Protein AF-A0A7S0CC17-F1 (afdb_monomer_lite)

Foldseek 3Di:
DDDDDDDDDDPPPPPDPPPPPPDCDPVNVVVVVVVVVVPDPDPDDPPDPVVVVVVVVVPPPDPDPDPPPPDDDDPVRVVVVVVLLVVLLLCLLQCPDPPDDPDCRPHHDPVVVVLCVQLQQWAFDPPVPPDDRVPGRIHGDPVVVVLVPDDPVVNVVSSVVSVLVVLVVVCVVVVDPVSVVVSVVSVVVVVVVVD

InterPro domains:
  IPR004598 Transcription factor TFIIH subunit p52/Tfb2 [PF03849] (18-193)
  IPR004598 Transcription factor TFIIH subunit p52/Tfb2 [PTHR13152] (36-195)

Secondary structure (DSSP, 8-state):
-------------------------HHHHHHHHHHHHHS-S-SS----HHHHHHHHTT-TTS--------PPPPHHHHHHHHHHHHHHHHHHHHT--TTTS---PPPPPHHHHHHHHHHTSEEE-TT-TTS-TTTSPEEE-HHHHHHHTS-HHHHHHHHHHHHHHHHHHHHHHTT-HHHHHHHHHHHHHHHHHH-

Radius of gyration: 31.46 Å; chains: 1; bounding box: 109×57×66 Å

Sequence (195 aa):
LENINESFEDSNTAQSESDFEVKLTKDYYEAIQRSLSSLRPTPWPKANVNALVQEELKSDKKPSKKRRDTQPPTTDELEIFTQERWDSVLHYLVGSDSDEQGGAVSEPPENVIDLLLQTGLMQPDPDARHVSKERAPLVITSRGYEFMLQNLHAQVWQFMRQYLGTLEKLSKDRNNSNCNNILHEALLFVLSLSF

pLDDT: mean 70.97, std 17.87, range [30.17, 94.06]

Structure (mmCIF, N/CA/C/O backbone):
data_AF-A0A7S0CC17-F1
#
_entry.id   AF-A0A7S0CC17-F1
#
loop_
_atom_site.group_PDB
_atom_site.id
_atom_site.type_symbol
_atom_site.label_atom_id
_atom_site.label_alt_id
_atom_site.label_comp_id
_atom_site.label_asym_id
_atom_site.label_entity_id
_atom_site.label_seq_id
_atom_site.pdbx_PDB_ins_code
_atom_site.Cartn_x
_atom_site.Cartn_y
_atom_site.Cartn_z
_atom_site.occupancy
_atom_site.B_iso_or_equiv
_atom_site.auth_seq_id
_atom_site.auth_comp_id
_atom_site.auth_asym_id
_atom_site.auth_atom_id
_atom_site.pdbx_PDB_model_num
ATOM 1 N N . LEU A 1 1 ? -87.658 -22.578 -5.565 1.00 36.38 1 LEU A N 1
ATOM 2 C CA . LEU A 1 1 ? -87.087 -23.936 -5.668 1.00 36.38 1 LEU A CA 1
ATOM 3 C C . LEU A 1 1 ? -85.585 -23.744 -5.509 1.00 36.38 1 LEU A C 1
ATOM 5 O O . LEU A 1 1 ? -85.007 -23.135 -6.389 1.00 36.38 1 LEU A O 1
ATOM 9 N N . GLU A 1 2 ? -84.909 -24.043 -4.412 1.00 38.31 2 GLU A N 1
ATOM 10 C CA . GLU A 1 2 ? -85.230 -24.774 -3.191 1.00 38.31 2 GLU A CA 1
ATOM 11 C C . GLU A 1 2 ? -84.118 -24.409 -2.184 1.00 38.31 2 GLU A C 1
ATOM 13 O O . GLU A 1 2 ? -82.962 -24.251 -2.572 1.00 38.31 2 GLU A O 1
ATOM 18 N N . ASN A 1 3 ? -84.488 -24.190 -0.922 1.00 35.78 3 ASN A N 1
ATOM 19 C CA . ASN A 1 3 ? -83.562 -24.189 0.213 1.00 35.78 3 ASN A CA 1
ATOM 20 C C . ASN A 1 3 ? -82.882 -25.565 0.316 1.00 35.78 3 ASN A C 1
ATOM 22 O O . ASN A 1 3 ? -83.524 -26.554 -0.010 1.00 35.78 3 ASN A O 1
ATOM 26 N N . ILE A 1 4 ? -81.679 -25.641 0.890 1.00 41.31 4 ILE A N 1
ATOM 27 C CA . ILE A 1 4 ? -81.418 -26.390 2.134 1.00 41.31 4 ILE A CA 1
ATOM 28 C C . ILE A 1 4 ? -80.025 -26.025 2.662 1.00 41.31 4 ILE A C 1
ATOM 30 O O . ILE A 1 4 ? -79.048 -25.859 1.938 1.00 41.31 4 ILE A O 1
ATOM 34 N N . ASN A 1 5 ? -80.040 -25.858 3.971 1.00 36.84 5 ASN A N 1
ATOM 35 C CA . ASN A 1 5 ? -79.011 -25.540 4.932 1.00 36.84 5 ASN A CA 1
ATOM 36 C C . ASN A 1 5 ? -78.531 -26.873 5.539 1.00 36.84 5 ASN A C 1
ATOM 38 O O . ASN A 1 5 ? -79.397 -27.622 5.974 1.00 36.84 5 ASN A O 1
ATOM 42 N N . GLU A 1 6 ? -77.228 -27.162 5.596 1.00 39.19 6 GLU A N 1
ATOM 43 C CA . GLU A 1 6 ? -76.612 -28.142 6.525 1.00 39.19 6 GLU A CA 1
ATOM 44 C C . GLU A 1 6 ? -75.077 -28.012 6.408 1.00 39.19 6 GLU A C 1
ATOM 46 O O . GLU A 1 6 ? -74.522 -28.151 5.326 1.00 39.19 6 GLU A O 1
ATOM 51 N N . SER A 1 7 ? -74.383 -27.439 7.395 1.00 34.19 7 SER A N 1
ATOM 52 C CA . SER A 1 7 ? -73.873 -28.080 8.622 1.00 34.19 7 SER A CA 1
ATOM 53 C C . SER A 1 7 ? -72.460 -28.657 8.445 1.00 34.19 7 SER A C 1
ATOM 55 O O . SER A 1 7 ? -72.269 -29.650 7.762 1.00 34.19 7 SER A O 1
ATOM 57 N N . PHE A 1 8 ? -71.518 -28.019 9.152 1.00 30.17 8 PHE A N 1
ATOM 58 C CA . PHE A 1 8 ? -70.556 -28.648 10.067 1.00 30.17 8 PHE A CA 1
ATOM 59 C C . PHE A 1 8 ? -69.522 -29.643 9.500 1.00 30.17 8 PHE A C 1
ATOM 61 O O . PHE A 1 8 ? -69.855 -30.781 9.209 1.00 30.17 8 PHE A O 1
ATOM 68 N N . GLU A 1 9 ? -68.244 -29.242 9.490 1.00 39.84 9 GLU A N 1
ATOM 69 C CA . GLU A 1 9 ? -67.186 -29.945 10.241 1.00 39.84 9 GLU A CA 1
ATOM 70 C C . GLU A 1 9 ? -65.884 -29.123 10.256 1.00 39.84 9 GLU A C 1
ATOM 72 O O . GLU A 1 9 ? -65.187 -28.957 9.253 1.00 39.84 9 GLU A O 1
ATOM 77 N N . ASP A 1 10 ? -65.568 -28.599 11.442 1.00 33.94 10 ASP A N 1
ATOM 78 C CA . ASP A 1 10 ? -64.299 -27.969 11.788 1.00 33.94 10 ASP A CA 1
ATOM 79 C C . ASP A 1 10 ? -63.158 -28.994 11.705 1.00 33.94 10 ASP A C 1
ATOM 81 O O . ASP A 1 10 ? -62.946 -29.798 12.613 1.00 33.94 10 ASP A O 1
ATOM 85 N N . SER A 1 11 ? -62.369 -28.947 10.633 1.00 38.41 11 SER A N 1
ATOM 86 C CA . SER A 1 11 ? -61.109 -29.694 10.545 1.00 38.41 11 SER A CA 1
ATOM 87 C C . SER A 1 11 ? -59.958 -28.832 11.048 1.00 38.41 11 SER A C 1
ATOM 89 O O . SER A 1 11 ? -59.193 -28.229 10.295 1.00 38.41 11 SER A O 1
ATOM 91 N N . ASN A 1 12 ? -59.875 -28.788 12.371 1.00 36.03 12 ASN A N 1
ATOM 92 C CA . ASN A 1 12 ? -58.799 -28.231 13.171 1.00 36.03 12 ASN A CA 1
ATOM 93 C C . ASN A 1 12 ? -57.476 -28.959 12.841 1.00 36.03 12 ASN A C 1
ATOM 95 O O . ASN A 1 12 ? -57.131 -29.964 13.460 1.00 36.03 12 ASN A O 1
ATOM 99 N N . THR A 1 13 ? -56.734 -28.489 11.834 1.00 37.69 13 THR A N 1
ATOM 100 C CA . THR A 1 13 ? -55.366 -28.965 11.578 1.00 37.69 13 THR A CA 1
ATOM 101 C C . THR A 1 13 ? -54.422 -28.170 12.470 1.00 37.69 13 THR A C 1
ATOM 103 O O . THR A 1 13 ? -53.784 -27.209 12.049 1.00 37.69 13 THR A O 1
ATOM 106 N N . ALA A 1 14 ? -54.374 -28.566 13.741 1.00 36.72 14 ALA A N 1
ATOM 107 C CA . ALA A 1 14 ? -53.329 -28.166 14.665 1.00 36.72 14 ALA A CA 1
ATOM 108 C C . ALA A 1 14 ? -51.997 -28.758 14.174 1.00 36.72 14 ALA A C 1
ATOM 110 O O . ALA A 1 14 ? -51.632 -29.886 14.510 1.00 36.72 14 ALA A O 1
ATOM 111 N N . GLN A 1 15 ? -51.268 -28.008 13.344 1.00 41.25 15 GLN A N 1
ATOM 112 C CA . GLN A 1 15 ? -49.839 -28.236 13.175 1.00 41.25 15 GLN A CA 1
ATOM 113 C C . GLN A 1 15 ? -49.171 -27.899 14.506 1.00 41.25 15 GLN A C 1
ATOM 115 O O . GLN A 1 15 ? -49.010 -26.741 14.871 1.00 41.25 15 GLN A O 1
ATOM 120 N N . SER A 1 16 ? -48.845 -28.954 15.247 1.00 44.28 16 SER A N 1
ATOM 121 C CA . SER A 1 16 ? -47.972 -28.925 16.411 1.00 44.28 16 SER A CA 1
ATOM 122 C C . SER A 1 16 ? -46.653 -28.249 16.031 1.00 44.28 16 SER A C 1
ATOM 124 O O . SER A 1 16 ? -45.794 -28.883 15.418 1.00 44.28 16 SER A O 1
ATOM 126 N N . GLU A 1 17 ? -46.473 -26.987 16.420 1.00 51.44 17 GLU A N 1
ATOM 127 C CA . GLU A 1 17 ? -45.151 -26.398 16.634 1.00 51.44 17 GLU A CA 1
ATOM 128 C C . GLU A 1 17 ? -44.458 -27.232 17.716 1.00 51.44 17 GLU A C 1
ATOM 130 O O . GLU A 1 17 ? -44.610 -27.006 18.915 1.00 51.44 17 GLU A O 1
ATOM 135 N N . SER A 1 18 ? -43.747 -28.281 17.301 1.00 49.09 18 SER A N 1
ATOM 136 C CA . SER A 1 18 ? -42.769 -28.916 18.169 1.00 49.09 18 SER A CA 1
ATOM 137 C C . SER A 1 18 ? -41.628 -27.921 18.317 1.00 49.09 18 SER A C 1
ATOM 139 O O . SER A 1 18 ? -40.818 -27.767 17.402 1.00 49.09 18 SER A O 1
ATOM 141 N N . ASP A 1 19 ? -41.623 -27.227 19.448 1.00 49.66 19 ASP A N 1
ATOM 142 C CA . ASP A 1 19 ? -40.526 -26.413 19.948 1.00 49.66 19 ASP A CA 1
ATOM 143 C C . ASP A 1 19 ? -39.236 -27.247 19.877 1.00 49.66 19 ASP A C 1
ATOM 145 O O . ASP A 1 19 ? -38.985 -28.137 20.697 1.00 49.66 19 ASP A O 1
ATOM 149 N N . PHE A 1 20 ? -38.471 -27.066 18.796 1.00 52.16 20 PHE A N 1
ATOM 150 C CA . PHE A 1 20 ? -37.205 -27.755 18.589 1.00 52.16 20 PHE A CA 1
ATOM 151 C C . PHE A 1 20 ? -36.186 -27.058 19.482 1.00 52.16 20 PHE A C 1
ATOM 153 O O . PHE A 1 20 ? -35.418 -26.202 19.044 1.00 52.16 20 PHE A O 1
ATOM 160 N N . GLU A 1 21 ? -36.222 -27.398 20.768 1.00 55.97 21 GLU A N 1
ATOM 161 C CA . GLU A 1 21 ? -35.236 -26.961 21.742 1.00 55.97 21 GLU A CA 1
ATOM 162 C C . GLU A 1 21 ? -33.889 -27.570 21.324 1.00 55.97 21 GLU A C 1
ATOM 164 O O . GLU A 1 21 ? -33.582 -28.730 21.616 1.00 55.97 21 GLU A O 1
ATOM 169 N N . VAL A 1 22 ? -33.100 -26.798 20.567 1.00 62.97 22 VAL A N 1
ATOM 170 C CA . VAL A 1 22 ? -31.741 -27.151 20.146 1.00 62.97 22 VAL A CA 1
ATOM 171 C C . VAL A 1 22 ? -30.882 -27.258 21.402 1.00 62.97 22 VAL A C 1
ATOM 173 O O . VAL A 1 22 ? -30.232 -26.304 21.829 1.00 62.97 22 VAL A O 1
ATOM 176 N N . LYS A 1 23 ? -30.878 -28.430 22.033 1.00 62.62 23 LYS A N 1
ATOM 177 C CA . LYS A 1 23 ? -29.964 -28.717 23.133 1.00 62.62 23 LYS A CA 1
ATOM 178 C C . LYS A 1 23 ? -28.599 -28.938 22.523 1.00 62.62 23 LYS A C 1
ATOM 180 O O . LYS A 1 23 ? -28.345 -29.972 21.909 1.00 62.62 23 LYS A O 1
ATOM 185 N N . LEU A 1 24 ? -27.733 -27.940 22.677 1.00 67.00 24 LEU A N 1
ATOM 186 C CA . LEU A 1 24 ? -26.317 -28.070 22.369 1.00 67.00 24 LEU A CA 1
ATOM 187 C C . LEU A 1 24 ? -25.807 -29.342 23.061 1.00 67.00 24 LEU A C 1
ATOM 189 O O . LEU A 1 24 ? -25.852 -29.469 24.287 1.00 67.00 24 LEU A O 1
ATOM 193 N N . THR A 1 25 ? -25.376 -30.315 22.262 1.00 78.38 25 THR A N 1
ATOM 194 C CA . THR A 1 25 ? -24.885 -31.597 22.762 1.00 78.38 25 THR A CA 1
ATOM 195 C C . THR A 1 25 ? -23.689 -31.350 23.677 1.00 78.38 25 THR A C 1
ATOM 197 O O . THR A 1 25 ? -22.878 -30.457 23.426 1.00 78.38 25 THR A O 1
ATOM 200 N N . LYS A 1 26 ? -23.535 -32.153 24.733 1.00 74.88 26 LYS A N 1
ATOM 201 C CA . LYS A 1 26 ? -22.377 -32.069 25.638 1.00 74.88 26 LYS A CA 1
ATOM 202 C C . LYS A 1 26 ? -21.047 -32.072 24.869 1.00 74.88 26 LYS A C 1
ATOM 204 O O . LYS A 1 26 ? -20.150 -31.297 25.185 1.00 74.88 26 LYS A O 1
ATOM 209 N N . ASP A 1 27 ? -20.981 -32.852 23.794 1.00 71.31 27 ASP A N 1
ATOM 210 C CA . ASP A 1 27 ? -19.821 -32.941 22.906 1.00 71.31 27 ASP A CA 1
ATOM 211 C C . ASP A 1 27 ? -19.515 -31.622 22.184 1.00 71.31 27 ASP A C 1
ATOM 213 O O . ASP A 1 27 ? -18.352 -31.282 21.979 1.00 71.31 27 ASP A O 1
ATOM 217 N N . TYR A 1 28 ? -20.545 -30.841 21.846 1.00 79.31 28 TYR A N 1
ATOM 218 C CA . TYR A 1 28 ? -20.388 -29.517 21.249 1.00 79.31 28 TYR A CA 1
ATOM 219 C C . TYR A 1 28 ? -19.818 -28.517 22.260 1.00 79.31 28 TYR A C 1
ATOM 221 O O . TYR A 1 28 ? -18.880 -27.786 21.941 1.00 79.31 28 TYR A O 1
ATOM 229 N N . TYR A 1 29 ? -20.310 -28.532 23.503 1.00 75.50 29 TYR A N 1
ATOM 230 C CA . TYR A 1 29 ? -19.733 -27.716 24.575 1.00 75.50 29 TYR A CA 1
ATOM 231 C C . TYR A 1 29 ? -18.281 -28.094 24.860 1.00 75.50 29 TYR A C 1
ATOM 233 O O . TYR A 1 29 ? -17.445 -27.207 25.005 1.00 75.50 29 TYR A O 1
ATOM 241 N N . GLU A 1 30 ? -17.954 -29.387 24.887 1.00 80.06 30 GLU A N 1
ATOM 242 C CA . GLU A 1 30 ? -16.572 -29.830 25.060 1.00 80.06 30 GLU A CA 1
ATOM 243 C C . GLU A 1 30 ? -15.682 -29.436 23.874 1.00 80.06 30 GLU A C 1
ATOM 245 O O . GLU A 1 30 ? -14.528 -29.056 24.074 1.00 80.06 30 GLU A O 1
ATOM 250 N N . ALA A 1 31 ? -16.194 -29.490 22.641 1.00 75.94 31 ALA A N 1
ATOM 251 C CA . ALA A 1 31 ? -15.465 -29.055 21.452 1.00 75.94 31 ALA A CA 1
ATOM 252 C C . ALA A 1 31 ? -15.185 -27.545 21.480 1.00 75.94 31 ALA A C 1
ATOM 254 O O . ALA A 1 31 ? -14.051 -27.125 21.234 1.00 75.94 31 ALA A O 1
ATOM 255 N N . ILE A 1 32 ? -16.178 -26.735 21.861 1.00 78.38 32 ILE A N 1
ATOM 256 C CA . ILE A 1 32 ? -16.005 -25.294 22.071 1.00 78.38 32 ILE A CA 1
ATOM 257 C C . ILE A 1 32 ? -15.013 -25.033 23.196 1.00 78.38 32 ILE A C 1
ATOM 259 O O . ILE A 1 32 ? -14.107 -24.226 23.029 1.00 78.38 32 ILE A O 1
ATOM 263 N N . GLN A 1 33 ? -15.138 -25.719 24.330 1.00 74.69 33 GLN A N 1
ATOM 264 C CA . GLN A 1 33 ? -14.229 -25.529 25.456 1.00 74.69 33 GLN A CA 1
ATOM 265 C C . GLN A 1 33 ? -12.794 -25.895 25.085 1.00 74.69 33 GLN A C 1
ATOM 267 O O . GLN A 1 33 ? -11.886 -25.138 25.421 1.00 74.69 33 GLN A O 1
ATOM 272 N N . ARG A 1 34 ? -12.570 -26.989 24.343 1.00 71.88 34 ARG A N 1
ATOM 273 C CA . ARG A 1 34 ? -11.248 -27.348 23.800 1.00 71.88 34 ARG A CA 1
ATOM 274 C C . ARG A 1 34 ? -10.724 -26.284 22.831 1.00 71.88 34 ARG A C 1
ATOM 276 O O . ARG A 1 34 ? -9.554 -25.923 22.906 1.00 71.88 34 ARG A O 1
ATOM 283 N N . SER A 1 35 ? -11.581 -25.736 21.969 1.00 72.38 35 SER A N 1
ATOM 284 C CA . SER A 1 35 ? -11.205 -24.667 21.038 1.00 72.38 35 SER A CA 1
ATOM 285 C C . SER A 1 35 ? -10.823 -23.377 21.779 1.00 72.38 35 SER A C 1
ATOM 287 O O . SER A 1 35 ? -9.714 -22.874 21.603 1.00 72.38 35 SER A O 1
ATOM 289 N N . LEU A 1 36 ? -11.669 -22.906 22.699 1.00 65.50 36 LEU A N 1
ATOM 290 C CA . LEU A 1 36 ? -11.450 -21.700 23.505 1.00 65.50 36 LEU A CA 1
ATOM 291 C C . LEU A 1 36 ? -10.250 -21.814 24.448 1.00 65.50 36 LEU A C 1
ATOM 293 O O . LEU A 1 36 ? -9.587 -20.817 24.704 1.00 65.50 36 LEU A O 1
ATOM 297 N N . SER A 1 37 ? -9.945 -23.010 24.953 1.00 66.56 37 SER A N 1
ATOM 298 C CA . SER A 1 37 ? -8.745 -23.235 25.772 1.00 66.56 37 SER A CA 1
ATOM 299 C C . SER A 1 37 ? -7.462 -23.383 24.949 1.00 66.56 37 SER A C 1
ATOM 301 O O . SER A 1 37 ? -6.377 -23.156 25.483 1.00 66.56 37 SER A O 1
ATOM 303 N N . SER A 1 38 ? -7.559 -23.706 23.653 1.00 66.25 38 SER A N 1
ATOM 304 C CA . SER A 1 38 ? -6.413 -23.677 22.731 1.00 66.25 38 SER A CA 1
ATOM 305 C C . SER A 1 38 ? -6.054 -22.259 22.271 1.00 66.25 38 SER A C 1
ATOM 307 O O . SER A 1 38 ? -4.892 -21.967 21.981 1.00 66.25 38 SER A O 1
ATOM 309 N N . LEU A 1 39 ? -7.042 -21.360 22.257 1.00 53.38 39 LEU A N 1
ATOM 310 C CA . LEU A 1 39 ? -6.850 -19.935 22.031 1.00 53.38 39 LEU A CA 1
ATOM 311 C C . LEU A 1 39 ? -6.200 -19.337 23.281 1.00 53.38 39 LEU A C 1
ATOM 313 O O . LEU A 1 39 ? -6.833 -19.177 24.324 1.00 53.38 39 LEU A O 1
ATOM 317 N N . ARG A 1 40 ? -4.906 -19.011 23.201 1.00 59.19 40 ARG A N 1
ATOM 318 C CA . ARG A 1 40 ? -4.247 -18.259 24.274 1.00 59.19 40 ARG A CA 1
ATOM 319 C C . ARG A 1 40 ? -4.997 -16.931 24.453 1.00 59.19 40 ARG A C 1
ATOM 321 O O . ARG A 1 40 ? -5.134 -16.201 23.470 1.00 59.19 40 ARG A O 1
ATOM 328 N N . PRO A 1 41 ? -5.471 -16.595 25.666 1.00 60.34 41 PRO A N 1
ATOM 329 C CA . PRO A 1 41 ? -6.065 -15.297 25.927 1.00 60.34 41 PRO A CA 1
ATOM 330 C C . PRO A 1 41 ? -4.930 -14.281 25.876 1.00 60.34 41 PRO A C 1
ATOM 332 O O . PRO A 1 41 ? -4.205 -14.131 26.854 1.00 60.34 41 PRO A O 1
ATOM 335 N N . THR A 1 42 ? -4.785 -13.683 24.695 1.00 56.06 42 THR A N 1
ATOM 336 C CA . THR A 1 42 ? -3.825 -12.651 24.297 1.00 56.06 42 THR A CA 1
ATOM 337 C C . THR A 1 42 ? -2.328 -13.021 24.420 1.00 56.06 42 THR A C 1
ATOM 339 O O . THR A 1 42 ? -1.901 -13.728 25.332 1.00 56.06 42 THR A O 1
ATOM 342 N N . PRO A 1 43 ? -1.475 -12.560 23.481 1.00 55.12 43 PRO A N 1
ATOM 343 C CA . PRO A 1 43 ? -0.024 -12.790 23.524 1.00 55.12 43 PRO A CA 1
ATOM 344 C C . PRO A 1 43 ? 0.684 -11.945 24.597 1.00 55.12 43 PRO A C 1
ATOM 346 O O . PRO A 1 43 ? 1.883 -12.101 24.825 1.00 55.12 43 PRO A O 1
ATOM 349 N N . TRP A 1 44 ? -0.044 -11.046 25.261 1.00 52.69 44 TRP A N 1
ATOM 350 C CA . TRP A 1 44 ? 0.502 -10.139 26.258 1.00 52.69 44 TRP A CA 1
ATOM 351 C C . TRP A 1 44 ? 0.479 -10.788 27.645 1.00 52.69 44 TRP A C 1
ATOM 353 O O . TRP A 1 44 ? -0.556 -11.322 28.056 1.00 52.69 44 TRP A O 1
ATOM 363 N N . PRO A 1 45 ? 1.586 -10.732 28.408 1.00 57.88 45 PRO A N 1
ATOM 364 C CA . PRO A 1 45 ? 1.586 -11.178 29.792 1.00 57.88 45 PRO A CA 1
ATOM 365 C C . PRO A 1 45 ? 0.499 -10.419 30.554 1.00 57.88 45 PRO A C 1
ATOM 367 O O . PRO A 1 45 ? 0.481 -9.189 30.531 1.00 57.88 45 PRO A O 1
ATOM 370 N N . LYS A 1 46 ? -0.411 -11.133 31.227 1.00 59.00 46 LYS A N 1
ATOM 371 C CA . LYS A 1 46 ? -1.395 -10.513 32.124 1.00 59.00 46 LYS A CA 1
ATOM 372 C C . LYS A 1 46 ? -0.618 -9.740 33.186 1.00 59.00 46 LYS A C 1
ATOM 374 O O . LYS A 1 46 ? -0.036 -10.350 34.083 1.00 59.00 46 LYS A O 1
ATOM 379 N N . ALA A 1 47 ? -0.548 -8.421 33.037 1.00 54.66 47 ALA A N 1
ATOM 380 C CA . ALA A 1 47 ? 0.188 -7.565 33.948 1.00 54.66 47 ALA A CA 1
ATOM 381 C C . ALA A 1 47 ? -0.386 -7.757 35.357 1.00 54.66 47 ALA A C 1
ATOM 383 O O . ALA A 1 47 ? -1.545 -7.444 35.627 1.00 54.66 47 ALA A O 1
ATOM 384 N N . ASN A 1 48 ? 0.408 -8.347 36.250 1.00 58.62 48 ASN A N 1
ATOM 385 C CA . ASN A 1 48 ? 0.033 -8.480 37.647 1.00 58.62 48 ASN A CA 1
ATOM 386 C C . ASN A 1 48 ? 0.112 -7.084 38.270 1.00 58.62 48 ASN A C 1
ATOM 388 O O . ASN A 1 48 ? 1.197 -6.509 38.352 1.00 58.62 48 ASN A O 1
ATOM 392 N N . VAL A 1 49 ? -1.025 -6.551 38.718 1.00 60.94 49 VAL A N 1
ATOM 393 C CA . VAL A 1 49 ? -1.123 -5.226 39.356 1.00 60.94 49 VAL A CA 1
ATOM 394 C C . VAL A 1 49 ? -0.124 -5.093 40.513 1.00 60.94 49 VAL A C 1
ATOM 396 O O . VAL A 1 49 ? 0.492 -4.048 40.691 1.00 60.94 49 VAL A O 1
ATOM 399 N N . ASN A 1 50 ? 0.143 -6.185 41.235 1.00 60.88 50 ASN A N 1
ATOM 400 C CA . ASN A 1 50 ? 1.109 -6.195 42.332 1.00 60.88 50 ASN A CA 1
ATOM 401 C C . ASN A 1 50 ? 2.569 -6.133 41.851 1.00 60.88 50 ASN A C 1
ATOM 403 O O . ASN A 1 50 ? 3.426 -5.649 42.585 1.00 60.88 50 ASN A O 1
ATOM 407 N N . ALA A 1 51 ? 2.867 -6.600 40.634 1.00 60.25 51 ALA A N 1
ATOM 408 C CA . ALA A 1 51 ? 4.198 -6.477 40.038 1.00 60.25 51 ALA A CA 1
ATOM 409 C C . ALA A 1 51 ? 4.476 -5.035 39.578 1.00 60.25 51 ALA A C 1
ATOM 411 O O . ALA A 1 51 ? 5.580 -4.544 39.789 1.00 60.25 51 ALA A O 1
ATOM 412 N N . LEU A 1 52 ? 3.461 -4.338 39.050 1.00 57.88 52 LEU A N 1
ATOM 413 C CA . LEU A 1 52 ? 3.551 -2.919 38.677 1.00 57.88 52 LEU A CA 1
ATOM 414 C C . LEU A 1 52 ? 3.796 -2.023 39.903 1.00 57.88 52 LEU A C 1
ATOM 416 O O . LEU A 1 52 ? 4.695 -1.188 39.894 1.00 57.88 52 LEU A O 1
ATOM 420 N N . VAL A 1 53 ? 3.066 -2.260 41.000 1.00 63.34 53 VAL A N 1
ATOM 421 C CA . VAL A 1 53 ? 3.247 -1.514 42.262 1.00 63.34 53 VAL A CA 1
ATOM 422 C C . VAL A 1 53 ? 4.634 -1.755 42.877 1.00 63.34 53 VAL A C 1
ATOM 424 O O . VAL A 1 53 ? 5.216 -0.858 43.487 1.00 63.34 53 VAL A O 1
ATOM 427 N N . GLN A 1 54 ? 5.206 -2.951 42.702 1.00 57.81 54 GLN A N 1
ATOM 428 C CA . GLN A 1 54 ? 6.558 -3.250 43.184 1.00 57.81 54 GLN A CA 1
ATOM 429 C C . GLN A 1 54 ? 7.677 -2.630 42.332 1.00 57.81 54 GLN A C 1
ATOM 431 O O . GLN A 1 54 ? 8.772 -2.422 42.861 1.00 57.81 54 GLN A O 1
ATOM 436 N N . GLU A 1 55 ? 7.446 -2.349 41.046 1.00 57.38 55 GLU A N 1
ATOM 437 C CA . GLU A 1 55 ? 8.415 -1.632 40.203 1.00 57.38 55 GLU A CA 1
ATOM 438 C C . GLU A 1 55 ? 8.457 -0.132 40.518 1.00 57.38 55 GLU A C 1
ATOM 440 O O . GLU A 1 55 ? 9.550 0.430 40.619 1.00 57.38 55 GLU A O 1
ATOM 445 N N . GLU A 1 56 ? 7.303 0.488 40.781 1.00 56.66 56 GLU A N 1
ATOM 446 C CA . GLU A 1 56 ? 7.199 1.895 41.204 1.00 56.66 56 GLU A CA 1
ATOM 447 C C . GLU A 1 56 ? 8.043 2.174 42.464 1.00 56.66 56 GLU A C 1
ATOM 449 O O . GLU A 1 56 ? 8.866 3.090 42.484 1.00 56.66 56 GLU A O 1
ATOM 454 N N . LEU A 1 57 ? 7.951 1.314 43.488 1.00 54.84 57 LEU A N 1
ATOM 455 C CA . LEU A 1 57 ? 8.680 1.487 44.756 1.00 54.84 57 LEU A CA 1
ATOM 456 C C . LEU A 1 57 ? 10.203 1.287 44.645 1.00 54.84 57 LEU A C 1
ATOM 458 O O . LEU A 1 57 ? 10.948 1.692 45.539 1.00 54.84 57 LEU A O 1
ATOM 462 N N . LYS A 1 58 ? 10.694 0.663 43.566 1.00 55.94 58 LYS A N 1
ATOM 463 C CA . LYS A 1 58 ? 12.135 0.453 43.329 1.00 55.94 58 LYS A CA 1
ATOM 464 C C . LYS A 1 58 ? 12.777 1.572 42.504 1.00 55.94 58 LYS A C 1
ATOM 466 O O . LYS A 1 58 ? 14.005 1.659 42.473 1.00 55.94 58 LYS A O 1
ATOM 471 N N . SER A 1 59 ? 11.985 2.425 41.851 1.00 50.88 59 SER A N 1
ATOM 472 C CA . SER A 1 59 ? 12.484 3.430 40.901 1.00 50.88 59 SER A CA 1
ATOM 473 C C . SER A 1 59 ? 13.010 4.724 41.549 1.00 50.88 59 SER A C 1
ATOM 475 O O . SER A 1 59 ? 13.582 5.561 40.850 1.00 50.88 59 SER A O 1
ATOM 477 N N . ASP A 1 60 ? 12.893 4.906 42.865 1.00 52.88 60 ASP A N 1
ATOM 478 C CA . ASP A 1 60 ? 13.091 6.216 43.514 1.00 52.88 60 ASP A CA 1
ATOM 479 C C . ASP A 1 60 ? 14.563 6.621 43.797 1.00 52.88 60 ASP A C 1
ATOM 481 O O . ASP A 1 60 ? 14.839 7.466 44.645 1.00 52.88 60 ASP A O 1
ATOM 485 N N . LYS A 1 61 ? 15.568 6.017 43.133 1.00 52.25 61 LYS A N 1
ATOM 486 C CA . LYS A 1 61 ? 17.003 6.334 43.379 1.00 52.25 61 LYS A CA 1
ATOM 487 C C . LYS A 1 61 ? 17.913 6.467 42.150 1.00 52.25 61 LYS A C 1
ATOM 489 O O . LYS A 1 61 ? 19.133 6.340 42.269 1.00 52.25 61 LYS A O 1
ATOM 494 N N . LYS A 1 62 ? 17.383 6.781 40.967 1.00 39.84 62 LYS A N 1
ATOM 495 C CA . LYS A 1 62 ? 18.206 7.226 39.824 1.00 39.84 62 LYS A CA 1
ATOM 496 C C . LYS A 1 62 ? 17.469 8.320 39.052 1.00 39.84 62 LYS A C 1
ATOM 498 O O . LYS A 1 62 ? 16.276 8.152 38.824 1.00 39.84 62 LYS A O 1
ATOM 503 N N . PRO A 1 63 ? 18.134 9.408 38.613 1.00 39.88 63 PRO A N 1
ATOM 504 C CA . PRO A 1 63 ? 17.512 10.393 37.737 1.00 39.88 63 PRO A CA 1
ATOM 505 C C . PRO A 1 63 ? 17.318 9.764 36.353 1.00 39.88 63 PRO A C 1
ATOM 507 O O . PRO A 1 63 ? 18.150 9.869 35.452 1.00 39.88 63 PRO A O 1
ATOM 510 N N . SER A 1 64 ? 16.214 9.040 36.219 1.00 42.00 64 SER A N 1
ATOM 511 C CA . SER A 1 64 ? 15.680 8.523 34.973 1.00 42.00 64 SER A CA 1
ATOM 512 C C . SER A 1 64 ? 15.357 9.714 34.085 1.00 42.00 64 SER A C 1
ATOM 514 O O . SER A 1 64 ? 14.543 10.566 34.437 1.00 42.00 64 SER A O 1
ATOM 516 N N . LYS A 1 65 ? 16.025 9.785 32.933 1.00 47.38 65 LYS A N 1
ATOM 517 C CA . LYS A 1 65 ? 15.728 10.717 31.843 1.00 47.38 65 LYS A CA 1
ATOM 518 C C . LYS A 1 65 ? 14.211 10.720 31.634 1.00 47.38 65 LYS A C 1
ATOM 520 O O . LYS A 1 65 ? 13.665 9.686 31.258 1.00 47.38 65 LYS A O 1
ATOM 525 N N . LYS A 1 66 ? 13.571 11.847 31.970 1.00 42.97 66 LYS A N 1
ATOM 526 C CA . LYS A 1 66 ? 12.122 12.098 31.967 1.00 42.97 66 LYS A CA 1
ATOM 527 C C . LYS A 1 66 ? 11.463 11.297 30.837 1.00 42.97 66 LYS A C 1
ATOM 529 O O . LYS A 1 66 ? 11.595 11.665 29.667 1.00 42.97 66 LYS A O 1
ATOM 534 N N . ARG A 1 67 ? 10.828 10.162 31.164 1.00 47.25 67 ARG A N 1
ATOM 535 C CA . ARG A 1 67 ? 9.866 9.551 30.243 1.00 47.25 67 ARG A CA 1
ATOM 536 C C . ARG A 1 67 ? 8.850 10.655 30.028 1.00 47.25 67 ARG A C 1
ATOM 538 O O . ARG A 1 67 ? 8.335 11.186 31.003 1.00 47.25 67 ARG A O 1
ATOM 545 N N . ARG A 1 68 ? 8.728 11.133 28.789 1.00 52.34 68 ARG A N 1
ATOM 546 C CA . ARG A 1 68 ? 7.763 12.182 28.480 1.00 52.34 68 ARG A CA 1
ATOM 547 C C . ARG A 1 68 ? 6.425 11.660 28.985 1.00 52.34 68 ARG A C 1
ATOM 549 O O . ARG A 1 68 ? 5.999 10.596 28.539 1.00 52.34 68 ARG A O 1
ATOM 556 N N . ASP A 1 69 ? 5.825 12.382 29.922 1.00 50.69 69 ASP A N 1
ATOM 557 C CA . ASP A 1 69 ? 4.408 12.283 30.241 1.00 50.69 69 ASP A CA 1
ATOM 558 C C . ASP A 1 69 ? 3.660 12.762 28.989 1.00 50.69 69 ASP A C 1
ATOM 560 O O . ASP A 1 69 ? 3.172 13.885 28.906 1.00 50.69 69 ASP A O 1
ATOM 564 N N . THR A 1 70 ? 3.717 11.968 27.924 1.00 61.31 70 THR A N 1
ATOM 565 C CA . THR A 1 70 ? 2.946 12.196 26.716 1.00 61.31 70 THR A CA 1
ATOM 566 C C . THR A 1 70 ? 1.595 11.605 27.041 1.00 61.31 70 THR A C 1
ATOM 568 O O . THR A 1 70 ? 1.458 10.386 27.142 1.00 61.31 70 THR A O 1
ATOM 571 N N . GLN A 1 71 ? 0.623 12.481 27.294 1.00 69.12 71 GLN A N 1
ATOM 572 C CA . GLN A 1 71 ? -0.777 12.081 27.305 1.00 69.12 71 GLN A CA 1
ATOM 573 C C . GLN A 1 71 ? -1.036 11.218 26.060 1.00 69.12 71 GLN A C 1
ATOM 575 O O . GLN A 1 71 ? -0.439 11.493 25.012 1.00 69.12 71 GLN A O 1
ATOM 580 N N . PRO A 1 72 ? -1.834 10.142 26.172 1.00 73.69 72 PRO A N 1
ATOM 581 C CA . PRO A 1 72 ? -2.175 9.338 25.008 1.00 73.69 72 PRO A CA 1
ATOM 582 C C . PRO A 1 72 ? -2.688 10.275 23.900 1.00 73.69 72 PRO A C 1
ATOM 584 O O . PRO A 1 72 ? -3.470 11.173 24.223 1.00 73.69 72 PRO A O 1
ATOM 587 N N . PRO A 1 73 ? -2.222 10.115 22.646 1.00 80.62 73 PRO A N 1
ATOM 588 C CA . PRO A 1 73 ? -2.635 10.975 21.546 1.00 80.62 73 PRO A CA 1
ATOM 589 C C . PRO A 1 73 ? -4.155 11.048 21.456 1.00 80.62 73 PRO A C 1
ATOM 591 O O . PRO A 1 73 ? -4.847 10.042 21.642 1.00 80.62 73 PRO A O 1
ATOM 594 N N . THR A 1 74 ? -4.662 12.238 21.167 1.00 88.94 74 THR A N 1
ATOM 595 C CA . THR A 1 74 ? -6.091 12.447 20.933 1.00 88.94 74 THR A CA 1
ATOM 596 C C . THR A 1 74 ? -6.489 11.760 19.624 1.00 88.94 74 THR A C 1
ATOM 598 O O . THR A 1 74 ? -5.661 11.590 18.727 1.00 88.94 74 THR A O 1
ATOM 601 N N . THR A 1 75 ? -7.757 11.367 19.488 1.00 88.38 75 THR A N 1
ATOM 602 C CA . THR A 1 75 ? -8.286 10.770 18.247 1.00 88.38 75 THR A CA 1
ATOM 603 C C . THR A 1 75 ? -8.005 11.642 17.028 1.00 88.38 75 THR A C 1
ATOM 605 O O . THR A 1 75 ? -7.570 11.134 16.001 1.00 88.38 75 THR A O 1
ATOM 608 N N . ASP A 1 76 ? -8.159 12.953 17.186 1.00 89.56 76 ASP A N 1
ATOM 609 C CA . ASP A 1 76 ? -8.002 13.933 16.112 1.00 89.56 76 ASP A CA 1
ATOM 610 C C . ASP A 1 76 ? -6.535 14.042 15.672 1.00 89.56 76 ASP A C 1
ATOM 612 O O . ASP A 1 76 ? -6.229 14.125 14.486 1.00 89.56 76 ASP A O 1
ATOM 616 N N . GLU A 1 77 ? -5.604 13.969 16.627 1.00 87.81 77 GLU A N 1
ATOM 617 C CA . GLU A 1 77 ? -4.166 13.956 16.341 1.00 87.81 77 GLU A CA 1
ATOM 618 C C . GLU A 1 77 ? -3.766 12.689 15.576 1.00 87.81 77 GLU A C 1
ATOM 620 O O . GLU A 1 77 ? -2.909 12.741 14.693 1.00 87.81 77 GLU A O 1
ATOM 625 N N . LEU A 1 78 ? -4.392 11.551 15.895 1.00 88.69 78 LEU A N 1
ATOM 626 C CA . LEU A 1 78 ? -4.144 10.293 15.200 1.00 88.69 78 LEU A CA 1
ATOM 627 C C . LEU A 1 78 ? -4.706 10.314 13.777 1.00 88.69 78 LEU A C 1
ATOM 629 O O . LEU A 1 78 ? -4.020 9.867 12.863 1.00 88.69 78 LEU A O 1
ATOM 633 N N . GLU A 1 79 ? -5.912 10.847 13.581 1.00 89.69 79 GLU A N 1
ATOM 634 C CA . GLU A 1 79 ? -6.524 10.978 12.257 1.00 89.69 79 GLU A CA 1
ATOM 635 C C . GLU A 1 79 ? -5.654 11.842 11.340 1.00 89.69 79 GLU A C 1
ATOM 637 O O . GLU A 1 79 ? -5.230 11.368 10.283 1.00 89.69 79 GLU A O 1
ATOM 642 N N . ILE A 1 80 ? -5.282 13.043 11.799 1.00 91.00 80 ILE A N 1
ATOM 643 C CA . ILE A 1 80 ? -4.394 13.956 11.066 1.00 91.00 80 ILE A CA 1
ATOM 644 C C . ILE A 1 80 ? -3.079 13.255 10.729 1.00 91.00 80 ILE A C 1
ATOM 646 O O . ILE A 1 80 ? -2.666 13.233 9.572 1.00 91.00 80 ILE A O 1
ATOM 650 N N . PHE A 1 81 ? -2.453 12.607 11.714 1.00 89.56 81 PHE A N 1
ATOM 651 C CA . PHE A 1 81 ? -1.209 11.882 11.488 1.00 89.56 81 PHE A CA 1
ATOM 652 C C . PHE A 1 81 ? -1.367 10.784 10.429 1.00 89.56 81 PHE A C 1
ATOM 654 O O . PHE A 1 81 ? -0.520 10.646 9.548 1.00 89.56 81 PHE A O 1
ATOM 661 N N . THR A 1 82 ? -2.430 9.979 10.495 1.00 89.56 82 THR A N 1
ATOM 662 C CA . THR A 1 82 ? -2.652 8.905 9.516 1.00 89.56 82 THR A CA 1
ATOM 663 C C . THR A 1 82 ? -2.914 9.443 8.116 1.00 89.56 82 THR A C 1
ATOM 665 O O . THR A 1 82 ? -2.404 8.872 7.150 1.00 89.56 82 THR A O 1
ATOM 668 N N . GLN A 1 83 ? -3.636 10.559 8.006 1.00 90.81 83 GLN A N 1
ATOM 669 C CA . GLN A 1 83 ? -3.895 11.226 6.741 1.00 90.81 83 GLN A CA 1
ATOM 670 C C . GLN A 1 83 ? -2.603 11.781 6.137 1.00 90.81 83 GLN A C 1
ATOM 672 O O . GLN A 1 83 ? -2.285 11.449 5.001 1.00 90.81 83 GLN A O 1
ATOM 677 N N . GLU A 1 84 ? -1.796 12.514 6.908 1.00 90.31 84 GLU A N 1
ATOM 678 C CA . GLU A 1 84 ? -0.502 13.047 6.453 1.00 90.31 84 GLU A CA 1
ATOM 679 C C . 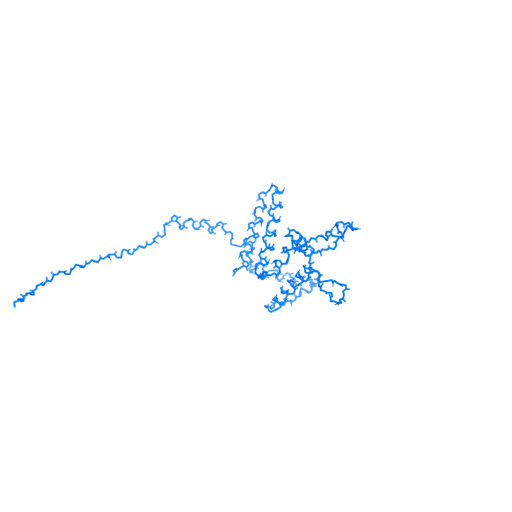GLU A 1 84 ? 0.437 11.939 5.956 1.00 90.31 84 GLU A C 1
ATOM 681 O O . GLU A 1 84 ? 1.147 12.093 4.957 1.00 90.31 84 GLU A O 1
ATOM 686 N N . ARG A 1 85 ? 0.439 10.790 6.644 1.00 89.44 85 ARG A N 1
ATOM 687 C CA . ARG A 1 85 ? 1.231 9.625 6.233 1.00 89.44 85 ARG A CA 1
ATOM 688 C C . ARG A 1 85 ? 0.745 9.037 4.922 1.00 89.44 85 ARG A C 1
ATOM 690 O O . ARG A 1 85 ? 1.579 8.636 4.114 1.00 89.44 85 ARG A O 1
ATOM 697 N N . TRP A 1 86 ? -0.564 8.963 4.717 1.00 91.00 86 TRP A N 1
ATOM 698 C CA . TRP A 1 86 ? -1.115 8.445 3.474 1.00 91.00 86 TRP A CA 1
ATOM 699 C C . TRP A 1 86 ? -0.916 9.423 2.312 1.00 91.00 86 TRP A C 1
ATOM 701 O O . TRP A 1 86 ? -0.475 9.011 1.240 1.00 91.00 86 TRP A O 1
ATOM 711 N N . ASP A 1 87 ? -1.120 10.718 2.546 1.00 89.19 87 ASP A N 1
ATOM 712 C CA . ASP A 1 87 ? -0.899 11.773 1.557 1.00 89.19 87 ASP A CA 1
ATOM 713 C C . ASP A 1 87 ? 0.560 11.793 1.087 1.00 89.19 87 ASP A C 1
ATOM 715 O O . ASP A 1 87 ? 0.812 1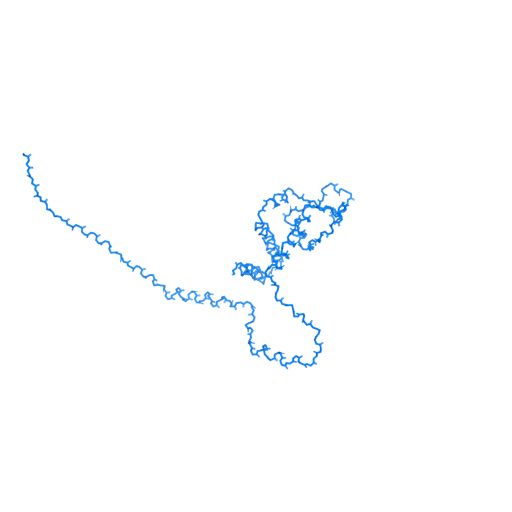1.872 -0.111 1.00 89.19 87 ASP A O 1
ATOM 719 N N . SER A 1 88 ? 1.532 11.617 1.990 1.00 88.50 88 SER A N 1
ATOM 720 C CA . SER A 1 88 ? 2.955 11.460 1.638 1.00 88.50 88 SER A CA 1
ATOM 721 C C . SER A 1 88 ? 3.196 10.315 0.639 1.00 88.50 88 SER A C 1
ATOM 723 O O . SER A 1 88 ? 3.928 10.489 -0.338 1.00 88.50 88 SER A O 1
ATOM 725 N N . VAL A 1 89 ? 2.537 9.165 0.824 1.00 90.19 89 VAL A N 1
ATOM 726 C CA . VAL A 1 89 ? 2.635 8.021 -0.100 1.00 90.19 89 VAL A CA 1
ATOM 727 C C . VAL A 1 89 ? 2.011 8.348 -1.456 1.00 90.19 89 VAL A C 1
ATOM 729 O O . VAL A 1 89 ? 2.597 8.027 -2.488 1.00 90.19 89 VAL A O 1
ATOM 732 N N . LEU A 1 90 ? 0.841 8.992 -1.472 1.00 89.56 90 LEU A N 1
ATOM 733 C CA . LEU A 1 90 ? 0.148 9.358 -2.710 1.00 89.56 90 LEU A CA 1
ATOM 734 C C . LEU A 1 90 ? 0.900 10.441 -3.494 1.00 89.56 90 LEU A C 1
ATOM 736 O O . LEU A 1 90 ? 1.025 10.340 -4.713 1.00 89.56 90 LEU A O 1
ATOM 740 N N . HIS A 1 91 ? 1.443 11.445 -2.806 1.00 87.00 91 HIS A N 1
ATOM 741 C CA . HIS A 1 91 ? 2.282 12.478 -3.408 1.00 87.00 91 HIS A CA 1
ATOM 742 C C . HIS A 1 91 ? 3.531 11.884 -4.049 1.00 87.00 91 HIS A C 1
ATOM 744 O O . HIS A 1 91 ? 3.854 12.222 -5.189 1.00 87.00 91 HIS A O 1
ATOM 750 N N . TYR A 1 92 ? 4.188 10.957 -3.347 1.00 86.94 92 TYR A N 1
ATOM 751 C CA . TYR A 1 92 ? 5.316 10.222 -3.899 1.00 86.94 92 TYR A CA 1
ATOM 752 C C . TYR A 1 92 ? 4.898 9.417 -5.134 1.00 86.94 92 TYR A C 1
ATOM 754 O O . TYR A 1 92 ? 5.547 9.511 -6.169 1.00 86.94 92 TYR A O 1
ATOM 762 N N . LEU A 1 93 ? 3.770 8.696 -5.065 1.00 87.50 93 LEU A N 1
ATOM 763 C CA . LEU A 1 93 ? 3.255 7.880 -6.167 1.00 87.50 93 LEU A CA 1
ATOM 764 C C . LEU A 1 93 ? 2.996 8.689 -7.444 1.00 87.50 93 LEU A C 1
ATOM 766 O O . LEU A 1 93 ? 3.286 8.199 -8.528 1.00 87.50 93 LEU A O 1
ATOM 770 N N . VAL A 1 94 ? 2.464 9.907 -7.342 1.00 83.81 94 VAL A N 1
ATOM 771 C CA . VAL A 1 94 ? 2.167 10.752 -8.514 1.00 83.81 94 VAL A CA 1
ATOM 772 C C . VAL A 1 94 ? 3.429 11.402 -9.093 1.00 83.81 94 VAL A C 1
ATOM 774 O O . VAL A 1 94 ? 3.381 11.938 -10.199 1.00 83.81 94 VAL A O 1
ATOM 777 N N . GLY A 1 95 ? 4.567 11.310 -8.400 1.00 71.81 95 GLY A N 1
ATOM 778 C CA . GLY A 1 95 ? 5.817 11.901 -8.861 1.00 71.81 95 GLY A CA 1
ATOM 779 C C . GLY A 1 95 ? 5.717 13.419 -8.941 1.00 71.81 95 GLY A C 1
ATOM 780 O O . GLY A 1 95 ? 6.190 14.007 -9.904 1.00 71.81 95 GLY A O 1
ATOM 781 N N . SER A 1 96 ? 5.050 14.059 -7.969 1.00 57.84 96 SER A N 1
ATOM 782 C CA . SER A 1 96 ? 5.126 15.514 -7.834 1.00 57.84 96 SER A CA 1
ATOM 783 C C . SER A 1 96 ? 6.591 15.880 -7.631 1.00 57.84 96 SER A C 1
ATOM 785 O O . SER A 1 96 ? 7.125 15.670 -6.542 1.00 57.84 96 SER A O 1
ATOM 787 N N . ASP A 1 97 ? 7.231 16.349 -8.702 1.00 49.53 97 ASP A N 1
ATOM 788 C CA . ASP A 1 97 ? 8.639 16.706 -8.722 1.00 49.53 97 ASP A CA 1
ATOM 789 C C . ASP A 1 97 ? 8.979 17.542 -7.489 1.00 49.53 97 ASP A C 1
ATOM 791 O O . ASP A 1 97 ? 8.406 18.608 -7.244 1.00 49.53 97 ASP A O 1
ATOM 795 N N . SER A 1 98 ? 9.978 17.082 -6.741 1.00 49.28 98 SER A N 1
ATOM 796 C CA . SER A 1 98 ? 10.660 17.868 -5.716 1.00 49.28 98 SER A CA 1
ATOM 797 C C . SER A 1 98 ? 11.321 19.144 -6.274 1.00 49.28 98 SER A C 1
ATOM 799 O O . SER A 1 98 ? 11.870 19.923 -5.497 1.00 49.28 98 SER A O 1
ATOM 801 N N . ASP A 1 99 ? 11.237 19.391 -7.587 1.00 47.84 99 ASP A N 1
ATOM 802 C CA . ASP A 1 99 ? 12.116 20.312 -8.305 1.00 47.84 99 ASP A CA 1
ATOM 803 C C . ASP A 1 99 ? 11.460 21.555 -8.929 1.00 47.84 99 ASP A C 1
ATOM 805 O O . ASP A 1 99 ? 12.193 22.392 -9.452 1.00 47.84 99 ASP A O 1
ATOM 809 N N . GLU A 1 100 ? 10.145 21.792 -8.818 1.00 50.56 100 GLU A N 1
ATOM 810 C CA . GLU A 1 100 ? 9.568 23.005 -9.444 1.00 50.56 100 GLU A CA 1
ATOM 811 C C . GLU A 1 100 ? 8.931 24.013 -8.479 1.00 50.56 100 GLU A C 1
ATOM 813 O O . GLU A 1 100 ? 9.017 25.218 -8.717 1.00 50.56 100 GLU A O 1
ATOM 818 N N . GLN A 1 101 ? 8.344 23.579 -7.359 1.00 43.72 101 GLN A N 1
ATOM 819 C CA . GLN A 1 101 ? 7.593 24.469 -6.458 1.00 43.72 101 GLN A CA 1
ATOM 820 C C . GLN A 1 101 ? 7.793 24.145 -4.968 1.00 43.72 101 GLN A C 1
ATOM 822 O O . GLN A 1 101 ? 6.832 24.069 -4.217 1.00 43.72 101 GLN A O 1
ATOM 827 N N . GLY A 1 102 ? 9.042 23.986 -4.512 1.00 40.00 102 GLY A N 1
ATOM 828 C CA . GLY A 1 102 ? 9.477 24.318 -3.138 1.00 40.00 102 GLY A CA 1
ATOM 829 C C . GLY A 1 102 ? 8.737 23.702 -1.934 1.00 40.00 102 GLY A C 1
ATOM 830 O O . GLY A 1 102 ? 8.949 24.152 -0.808 1.00 40.00 102 GLY A O 1
ATOM 831 N N . GLY A 1 103 ? 7.882 22.702 -2.128 1.00 45.53 103 GLY A N 1
ATOM 832 C CA . GLY A 1 103 ? 7.194 21.982 -1.067 1.00 45.53 103 GLY A CA 1
ATOM 833 C C . GLY A 1 103 ? 7.931 20.685 -0.798 1.00 45.53 103 GLY A C 1
ATOM 834 O O . GLY A 1 103 ? 7.706 19.703 -1.494 1.00 45.53 103 GLY A O 1
ATOM 835 N N . ALA A 1 104 ? 8.816 20.672 0.198 1.00 46.28 104 ALA A N 1
ATOM 836 C CA . ALA A 1 104 ? 9.432 19.444 0.687 1.00 46.28 104 ALA A CA 1
ATOM 837 C C . ALA A 1 104 ? 8.357 18.575 1.362 1.00 46.28 104 ALA A C 1
ATOM 839 O O . ALA A 1 104 ? 8.192 18.603 2.582 1.00 46.28 104 ALA A O 1
ATOM 840 N N . VAL A 1 105 ? 7.571 17.849 0.569 1.00 56.44 105 VAL A N 1
ATOM 841 C CA . VAL A 1 105 ? 6.680 16.815 1.093 1.00 56.44 105 VAL A CA 1
ATOM 842 C C . VAL A 1 105 ? 7.574 15.692 1.604 1.00 56.44 105 VAL A C 1
ATOM 844 O O . VAL A 1 105 ? 8.496 15.260 0.915 1.00 56.44 105 VAL A O 1
ATOM 847 N N . SER A 1 106 ? 7.343 15.269 2.849 1.00 65.19 106 SER A N 1
ATOM 848 C CA . SER A 1 106 ? 8.121 14.202 3.478 1.00 65.19 106 SER A CA 1
ATOM 849 C C . SER A 1 106 ? 8.097 12.965 2.590 1.00 65.19 106 SER A C 1
ATOM 851 O O . SER A 1 106 ? 7.022 12.444 2.295 1.00 65.19 106 SER A O 1
ATOM 853 N N . GLU A 1 107 ? 9.273 12.476 2.211 1.00 75.88 107 GLU A N 1
ATOM 854 C CA . GLU A 1 107 ? 9.406 11.201 1.515 1.00 75.88 107 GLU A CA 1
ATOM 855 C C . GLU A 1 107 ? 8.848 10.076 2.410 1.00 75.88 107 GLU A C 1
ATOM 857 O O . GLU A 1 107 ? 9.092 10.082 3.630 1.00 75.88 107 GLU A O 1
ATOM 862 N N . PRO A 1 108 ? 8.055 9.140 1.856 1.00 83.31 108 PRO A N 1
ATOM 863 C CA . PRO A 1 108 ? 7.628 7.967 2.597 1.00 83.31 108 PRO A CA 1
ATOM 864 C C . PRO A 1 108 ? 8.846 7.101 2.953 1.00 83.31 108 PRO A C 1
ATOM 866 O O . PRO A 1 108 ? 9.884 7.159 2.297 1.00 83.31 108 PRO A O 1
ATOM 869 N N . PRO A 1 109 ? 8.756 6.283 4.009 1.00 85.81 109 PRO A N 1
ATOM 870 C CA . PRO A 1 109 ? 9.880 5.455 4.420 1.00 85.81 109 PRO A CA 1
ATOM 871 C C . PRO A 1 109 ? 10.240 4.424 3.334 1.00 85.81 109 PRO A C 1
ATOM 873 O O . PRO A 1 109 ? 9.374 3.941 2.605 1.00 85.81 109 PRO A O 1
ATOM 876 N N . GLU A 1 110 ? 11.522 4.058 3.252 1.00 85.38 110 GLU A N 1
ATOM 877 C CA . GLU A 1 110 ? 12.100 3.214 2.187 1.00 85.38 110 GLU A CA 1
ATOM 878 C C . GLU A 1 110 ? 11.354 1.883 1.988 1.00 85.38 110 GLU A C 1
ATOM 880 O O . GLU A 1 110 ? 11.091 1.456 0.867 1.00 85.38 110 GLU A O 1
ATOM 885 N N . ASN A 1 111 ? 10.883 1.272 3.077 1.00 86.56 111 ASN A N 1
ATOM 886 C CA . ASN A 1 111 ? 10.088 0.045 3.030 1.00 86.56 111 ASN A CA 1
ATOM 887 C C . ASN A 1 111 ? 8.741 0.205 2.299 1.00 86.56 111 ASN A C 1
ATOM 889 O O . ASN A 1 111 ? 8.207 -0.768 1.767 1.00 86.56 111 ASN A O 1
ATOM 893 N N . VAL A 1 112 ? 8.161 1.406 2.306 1.00 88.75 112 VAL A N 1
ATOM 894 C CA . VAL A 1 112 ? 6.932 1.718 1.569 1.00 88.75 112 VAL A CA 1
ATOM 895 C C . VAL A 1 112 ? 7.246 1.949 0.094 1.00 88.75 112 VAL A C 1
ATOM 897 O O . VAL A 1 112 ? 6.479 1.499 -0.752 1.00 88.75 112 VAL A O 1
ATOM 900 N N . ILE A 1 113 ? 8.392 2.551 -0.227 1.00 88.56 113 ILE A N 1
ATOM 901 C CA . ILE A 1 113 ? 8.871 2.691 -1.611 1.00 88.56 113 ILE A CA 1
ATOM 902 C C . ILE A 1 113 ? 9.098 1.306 -2.233 1.00 88.56 113 ILE A C 1
ATOM 904 O O . ILE A 1 113 ? 8.592 1.019 -3.320 1.00 88.56 113 ILE A O 1
ATOM 908 N N . ASP A 1 114 ? 9.742 0.394 -1.503 1.00 87.88 114 ASP A N 1
ATOM 909 C CA . ASP A 1 114 ? 9.879 -1.006 -1.913 1.00 87.88 114 ASP A CA 1
ATOM 910 C C . ASP A 1 114 ? 8.519 -1.666 -2.164 1.00 87.88 114 ASP A C 1
ATOM 912 O O . ASP A 1 114 ? 8.350 -2.433 -3.115 1.00 87.88 114 ASP A O 1
ATOM 916 N N . LEU A 1 115 ? 7.522 -1.361 -1.332 1.00 89.44 115 LEU A N 1
ATOM 917 C CA . LEU A 1 115 ? 6.170 -1.881 -1.491 1.00 89.44 115 LEU A CA 1
ATOM 918 C C . LEU A 1 115 ? 5.488 -1.322 -2.748 1.00 89.44 115 LEU A C 1
ATOM 920 O O . LEU A 1 115 ? 4.834 -2.078 -3.468 1.00 89.44 115 LEU A O 1
ATOM 924 N N . LEU A 1 116 ? 5.668 -0.035 -3.056 1.00 90.75 116 LEU A N 1
ATOM 925 C CA . LEU A 1 116 ? 5.171 0.602 -4.283 1.00 90.75 116 LEU A CA 1
ATOM 926 C C . LEU A 1 116 ? 5.775 -0.043 -5.541 1.00 90.75 116 LEU A C 1
ATOM 928 O O . LEU A 1 116 ? 5.063 -0.290 -6.518 1.00 90.75 116 LEU A O 1
ATOM 932 N N . LEU A 1 117 ? 7.062 -0.391 -5.494 1.00 89.00 117 LEU A N 1
ATOM 933 C CA . LEU A 1 117 ? 7.748 -1.109 -6.571 1.00 89.00 117 LEU A CA 1
ATOM 934 C C . LEU A 1 117 ? 7.264 -2.558 -6.692 1.00 89.00 117 LEU A C 1
ATOM 936 O O . LEU A 1 117 ? 6.969 -3.032 -7.788 1.00 89.00 117 LEU A O 1
ATOM 940 N N . GLN A 1 118 ? 7.126 -3.269 -5.571 1.00 88.38 118 GLN A N 1
ATOM 941 C CA . GLN A 1 118 ? 6.661 -4.660 -5.555 1.00 88.38 118 GLN A CA 1
ATOM 942 C C . GLN A 1 118 ? 5.203 -4.811 -6.004 1.00 88.38 118 GLN A C 1
ATOM 944 O O . GLN A 1 118 ? 4.852 -5.803 -6.646 1.00 88.38 118 GLN A O 1
ATOM 949 N N . THR A 1 119 ? 4.348 -3.845 -5.664 1.00 89.19 119 THR A N 1
ATOM 950 C CA . THR A 1 119 ? 2.952 -3.792 -6.128 1.00 89.19 119 THR A CA 1
ATOM 951 C C . THR A 1 119 ? 2.843 -3.383 -7.599 1.00 89.19 119 THR A C 1
ATOM 953 O O . THR A 1 119 ? 1.794 -3.594 -8.217 1.00 89.19 119 THR A O 1
ATOM 956 N N . GLY A 1 120 ? 3.925 -2.850 -8.177 1.00 88.44 120 GLY A N 1
ATOM 957 C CA . GLY A 1 120 ? 3.970 -2.336 -9.539 1.00 88.44 120 GLY A CA 1
ATOM 958 C C . GLY A 1 120 ? 3.175 -1.045 -9.704 1.00 88.44 120 GLY A C 1
ATOM 959 O O . GLY A 1 120 ? 2.690 -0.782 -10.800 1.00 88.44 120 GLY A O 1
ATOM 960 N N . LEU A 1 121 ? 2.985 -0.277 -8.627 1.00 89.56 121 LEU A N 1
ATOM 961 C CA . LEU A 1 121 ? 2.362 1.049 -8.672 1.00 89.56 121 LEU A CA 1
ATOM 962 C C . LEU A 1 121 ? 3.342 2.096 -9.210 1.00 89.56 121 LEU A C 1
ATOM 964 O O . LEU A 1 121 ? 2.930 3.019 -9.909 1.00 89.56 121 LEU A O 1
ATOM 968 N N . MET A 1 122 ? 4.634 1.888 -8.958 1.00 90.19 122 MET A N 1
ATOM 969 C CA . MET A 1 122 ? 5.733 2.644 -9.552 1.00 90.19 122 MET A CA 1
ATOM 970 C C . MET A 1 122 ? 6.708 1.704 -10.250 1.00 90.19 122 MET A C 1
ATOM 972 O O . MET A 1 122 ? 6.813 0.524 -9.907 1.00 90.19 122 MET A O 1
ATOM 976 N N . GLN A 1 123 ? 7.433 2.232 -11.227 1.00 87.31 123 GLN A N 1
ATOM 977 C CA . GLN A 1 123 ? 8.521 1.534 -11.899 1.00 87.31 123 GLN A CA 1
ATOM 978 C C . GLN A 1 123 ? 9.657 2.511 -12.220 1.00 87.31 123 GLN A C 1
ATOM 980 O O . GLN A 1 123 ? 9.393 3.699 -12.393 1.00 87.31 123 GLN A O 1
ATOM 985 N N . PRO A 1 124 ? 10.909 2.038 -12.331 1.00 85.75 124 PRO A N 1
ATOM 986 C CA . PRO A 1 124 ? 11.988 2.852 -12.876 1.00 85.75 124 PRO A CA 1
ATOM 987 C C . PRO A 1 124 ? 11.631 3.330 -14.283 1.00 85.75 124 PRO A C 1
ATOM 989 O O . PRO A 1 124 ? 11.127 2.537 -15.084 1.00 85.75 124 PRO A O 1
ATOM 992 N N . ASP A 1 125 ? 11.896 4.601 -14.571 1.00 83.19 125 ASP A N 1
ATOM 993 C CA . ASP A 1 125 ? 11.589 5.218 -15.858 1.00 83.19 125 ASP A CA 1
ATOM 994 C C . ASP A 1 125 ? 12.189 4.401 -17.023 1.00 83.19 125 ASP A C 1
ATOM 996 O O . ASP A 1 125 ? 13.416 4.240 -17.100 1.00 83.19 125 ASP A O 1
ATOM 1000 N N . PRO A 1 126 ? 11.353 3.856 -17.931 1.00 75.81 126 PRO A N 1
ATOM 1001 C CA . PRO A 1 126 ? 11.827 3.077 -19.071 1.00 75.81 126 PRO A CA 1
ATOM 1002 C C . PRO A 1 126 ? 12.637 3.909 -20.077 1.00 75.81 126 PRO A C 1
ATOM 1004 O O . PRO A 1 126 ? 13.436 3.341 -20.830 1.00 75.81 126 PRO A O 1
ATOM 1007 N N . ASP A 1 127 ? 12.461 5.232 -20.098 1.00 76.19 127 ASP A N 1
ATOM 1008 C CA . ASP A 1 127 ? 13.165 6.132 -21.009 1.00 76.19 127 ASP A CA 1
ATOM 1009 C C . ASP A 1 127 ? 14.454 6.717 -20.416 1.00 76.19 127 ASP A C 1
ATOM 1011 O O . ASP A 1 127 ? 15.279 7.262 -21.159 1.00 76.19 127 ASP A O 1
ATOM 1015 N N . ALA A 1 128 ? 14.738 6.467 -19.132 1.00 71.62 128 ALA A N 1
ATOM 1016 C CA . ALA A 1 128 ? 16.010 6.780 -18.479 1.00 71.62 128 ALA A CA 1
ATOM 1017 C C . ALA A 1 128 ? 17.143 5.818 -18.908 1.00 71.62 128 ALA A C 1
ATOM 1019 O O . ALA A 1 128 ? 17.848 5.221 -18.097 1.00 71.62 128 ALA A O 1
ATOM 1020 N N . ARG A 1 129 ? 17.366 5.682 -20.221 1.00 59.38 129 ARG A N 1
ATOM 1021 C CA . ARG A 1 129 ? 18.338 4.756 -20.842 1.00 59.38 129 ARG A CA 1
ATOM 1022 C C . ARG A 1 129 ? 19.804 5.091 -20.549 1.00 59.38 129 ARG A 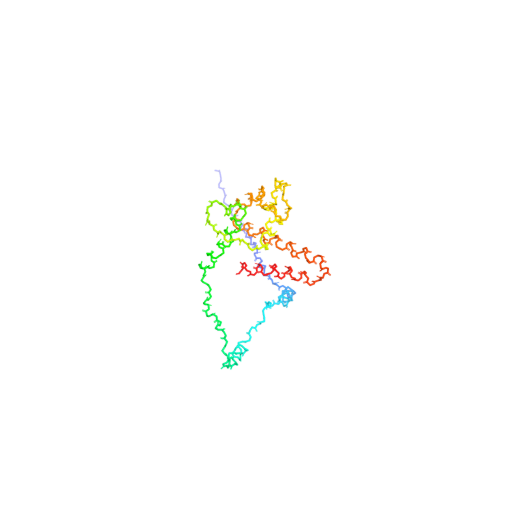C 1
ATOM 1024 O O . ARG A 1 129 ? 20.687 4.308 -20.887 1.00 59.38 129 ARG A O 1
ATOM 1031 N N . HIS A 1 130 ? 20.065 6.246 -19.939 1.00 59.72 130 HIS A N 1
ATOM 1032 C CA . HIS A 1 130 ? 21.406 6.740 -19.620 1.00 59.72 130 HIS A CA 1
ATOM 1033 C C . HIS A 1 130 ? 21.772 6.639 -18.135 1.00 59.72 130 HIS A C 1
ATOM 1035 O O . HIS A 1 130 ? 22.886 7.005 -17.763 1.00 59.72 130 HIS A O 1
ATOM 1041 N N . VAL A 1 131 ? 20.870 6.135 -17.291 1.00 65.56 131 VAL A N 1
ATOM 1042 C CA . VAL A 1 131 ? 21.080 6.045 -15.845 1.00 65.56 131 VAL A CA 1
ATOM 1043 C C . VAL A 1 131 ? 21.061 4.577 -15.422 1.00 65.56 131 VAL A C 1
ATOM 1045 O O . VAL A 1 131 ? 20.274 3.781 -15.931 1.00 65.56 131 VAL A O 1
ATOM 1048 N N . SER A 1 132 ? 21.952 4.188 -14.504 1.00 63.75 132 SER A N 1
ATOM 1049 C CA . SER A 1 132 ? 21.904 2.861 -13.880 1.00 63.75 132 SER A CA 1
ATOM 1050 C C . SER A 1 132 ? 20.503 2.609 -13.316 1.00 63.75 132 SER A C 1
ATOM 1052 O O . SER A 1 132 ? 19.930 3.503 -12.701 1.00 63.75 132 SER A O 1
ATOM 1054 N N . LYS A 1 133 ? 19.970 1.391 -13.472 1.00 62.44 133 LYS A N 1
ATOM 1055 C CA . LYS A 1 133 ? 18.609 1.011 -13.036 1.00 62.44 133 LYS A CA 1
ATOM 1056 C C . LYS A 1 133 ? 18.303 1.357 -11.567 1.00 62.44 133 LYS A C 1
ATOM 1058 O O . LYS A 1 133 ? 17.153 1.583 -11.223 1.00 62.44 133 LYS A O 1
ATOM 1063 N N . GLU A 1 134 ? 19.335 1.415 -10.730 1.00 63.59 134 GLU A N 1
ATOM 1064 C CA . GLU A 1 134 ? 19.275 1.765 -9.303 1.00 63.59 134 GLU A CA 1
ATOM 1065 C C . GLU A 1 134 ? 19.089 3.267 -9.031 1.00 63.59 134 GLU A C 1
ATOM 1067 O O . GLU A 1 134 ? 18.737 3.650 -7.924 1.00 63.59 134 GLU A O 1
ATOM 1072 N N . ARG A 1 135 ? 19.343 4.126 -10.023 1.00 65.62 135 ARG A N 1
ATOM 1073 C CA . ARG A 1 135 ? 19.273 5.591 -9.909 1.00 65.62 135 ARG A CA 1
ATOM 1074 C C . ARG A 1 135 ? 18.289 6.211 -10.906 1.00 65.62 135 ARG A C 1
ATOM 1076 O O . ARG A 1 135 ? 18.232 7.429 -11.038 1.00 65.62 135 ARG A O 1
ATOM 1083 N N . ALA A 1 136 ? 17.555 5.380 -11.642 1.00 71.75 136 ALA A N 1
ATOM 1084 C CA . ALA A 1 136 ? 16.515 5.854 -12.539 1.00 71.75 136 ALA A CA 1
ATOM 1085 C C . ALA A 1 136 ? 15.356 6.446 -11.713 1.00 71.75 136 ALA A C 1
ATOM 1087 O O . ALA A 1 136 ? 14.985 5.852 -10.696 1.00 71.75 136 ALA A O 1
ATOM 1088 N N . PRO A 1 137 ? 14.794 7.596 -12.125 1.00 79.69 137 PRO A N 1
ATOM 1089 C CA . PRO A 1 137 ? 13.643 8.179 -11.449 1.00 79.69 137 PRO A CA 1
ATOM 1090 C C . PRO A 1 137 ? 12.468 7.196 -11.474 1.00 79.69 137 PRO A C 1
ATOM 1092 O O . PRO A 1 137 ? 12.293 6.445 -12.438 1.00 79.69 137 PRO A O 1
ATOM 1095 N N . LEU A 1 138 ? 11.686 7.163 -10.395 1.00 84.94 138 LEU A N 1
ATOM 1096 C CA . LEU A 1 138 ? 10.502 6.315 -10.312 1.00 84.94 138 LEU A CA 1
ATOM 1097 C C . LEU A 1 138 ? 9.308 7.040 -10.918 1.00 84.94 138 LEU A C 1
ATOM 1099 O O . LEU A 1 138 ? 8.977 8.149 -10.513 1.00 84.94 138 LEU A O 1
ATOM 1103 N N . VAL A 1 139 ? 8.647 6.384 -11.863 1.00 87.50 139 VAL A N 1
ATOM 1104 C CA . VAL A 1 139 ? 7.448 6.889 -12.527 1.00 87.50 139 VAL A CA 1
ATOM 1105 C C . VAL A 1 139 ? 6.251 6.020 -12.181 1.00 87.50 139 VAL A C 1
ATOM 1107 O O . VAL A 1 139 ? 6.356 4.797 -12.026 1.00 87.50 139 VAL A O 1
ATOM 1110 N N . ILE A 1 140 ? 5.091 6.657 -12.070 1.00 90.75 140 ILE A N 1
ATOM 1111 C CA . ILE A 1 140 ? 3.821 5.970 -11.865 1.00 90.75 140 ILE A CA 1
ATOM 1112 C C . ILE A 1 140 ? 3.504 5.050 -13.050 1.00 90.75 140 ILE A C 1
ATOM 1114 O O . ILE A 1 140 ? 3.728 5.384 -14.216 1.00 90.75 140 ILE A O 1
ATOM 1118 N N . THR A 1 141 ? 2.980 3.862 -12.763 1.00 91.19 141 THR A N 1
ATOM 1119 C CA . THR A 1 141 ? 2.538 2.921 -13.800 1.00 91.19 141 THR A CA 1
ATOM 1120 C C . THR A 1 141 ? 1.062 3.131 -14.144 1.00 91.19 141 THR A C 1
ATOM 1122 O O . THR A 1 141 ? 0.313 3.763 -13.398 1.00 91.19 141 THR A O 1
ATOM 1125 N N . SER A 1 142 ? 0.577 2.517 -15.229 1.00 90.00 142 SER A N 1
ATOM 1126 C CA . SER A 1 142 ? -0.866 2.475 -15.531 1.00 90.00 142 SER A CA 1
ATOM 1127 C C . SER A 1 142 ? -1.688 1.904 -14.368 1.00 90.00 142 SER A C 1
ATOM 1129 O O . SER A 1 142 ? -2.761 2.411 -14.054 1.00 90.00 142 SER A O 1
ATOM 1131 N N . ARG A 1 143 ? -1.146 0.898 -13.672 1.00 90.44 143 ARG A N 1
ATOM 1132 C CA . ARG A 1 143 ? -1.759 0.315 -12.474 1.00 90.44 143 ARG A CA 1
ATOM 1133 C C . ARG A 1 143 ? -1.743 1.285 -11.288 1.00 90.44 143 ARG A C 1
ATOM 1135 O O . ARG A 1 143 ? -2.683 1.287 -10.499 1.00 90.44 143 ARG A O 1
ATOM 1142 N N . GLY A 1 144 ? -0.701 2.110 -11.172 1.00 90.81 144 GLY A N 1
ATOM 1143 C CA . GLY A 1 144 ? -0.627 3.219 -10.221 1.00 90.81 144 GLY A CA 1
ATOM 1144 C C . GLY A 1 144 ? -1.773 4.214 -10.403 1.00 90.81 144 GLY A C 1
ATOM 1145 O O . GLY A 1 144 ? -2.450 4.553 -9.437 1.00 90.81 144 GLY A O 1
ATOM 1146 N N . TYR A 1 145 ? -2.070 4.606 -11.644 1.00 91.38 145 TYR A N 1
ATOM 1147 C CA . TYR A 1 145 ? -3.217 5.475 -11.930 1.00 91.38 145 TYR A CA 1
ATOM 1148 C C . TYR A 1 145 ? -4.560 4.825 -11.580 1.00 91.38 145 TYR A C 1
ATOM 1150 O O . TYR A 1 145 ? -5.417 5.476 -10.989 1.00 91.38 145 TYR A O 1
ATOM 1158 N N . GLU A 1 146 ? -4.749 3.540 -11.890 1.00 92.75 146 GLU A N 1
ATOM 1159 C CA . GLU A 1 146 ? -5.959 2.816 -11.478 1.00 92.75 146 GLU A CA 1
ATOM 1160 C C . GLU A 1 146 ? -6.103 2.763 -9.954 1.00 92.75 146 GLU A C 1
ATOM 1162 O O . GLU A 1 146 ? -7.203 2.925 -9.433 1.00 92.75 146 GLU A O 1
ATOM 1167 N N . PHE A 1 147 ? -4.996 2.564 -9.233 1.00 92.88 147 PHE A N 1
ATOM 1168 C CA . PHE A 1 147 ? -4.957 2.561 -7.773 1.00 92.88 147 PHE A CA 1
ATOM 1169 C C . PHE A 1 147 ? -5.361 3.913 -7.173 1.00 92.88 147 PHE A C 1
ATOM 1171 O O . PHE A 1 147 ? -6.149 3.936 -6.228 1.00 92.88 147 PHE A O 1
ATOM 1178 N N . MET A 1 148 ? -4.901 5.025 -7.756 1.00 91.44 148 MET A N 1
ATOM 1179 C CA . MET A 1 148 ? -5.269 6.382 -7.324 1.00 91.44 148 MET A CA 1
ATOM 1180 C C . MET A 1 148 ? -6.781 6.640 -7.379 1.00 91.44 148 MET A C 1
ATOM 1182 O O . MET A 1 148 ? -7.297 7.441 -6.607 1.00 91.44 148 MET A O 1
ATOM 1186 N N . LEU A 1 149 ? -7.502 5.949 -8.267 1.00 93.25 149 LEU A N 1
ATOM 1187 C CA . LEU A 1 149 ? -8.956 6.074 -8.416 1.00 93.25 149 LEU A CA 1
ATOM 1188 C C . LEU A 1 149 ? -9.750 5.203 -7.429 1.00 93.25 149 LEU A C 1
ATOM 1190 O O . LEU A 1 149 ? -10.977 5.284 -7.383 1.00 93.25 149 LEU A O 1
ATOM 1194 N N . GLN A 1 150 ? -9.086 4.336 -6.664 1.00 92.44 150 GLN A N 1
ATOM 1195 C CA . GLN A 1 150 ? -9.754 3.458 -5.707 1.00 92.44 150 GLN A CA 1
ATOM 1196 C C . GLN A 1 150 ? -10.076 4.182 -4.399 1.00 92.44 150 GLN A C 1
ATOM 1198 O O . GLN A 1 150 ? -9.433 5.157 -4.029 1.00 92.44 150 GLN A O 1
ATOM 1203 N N . ASN A 1 151 ? -11.033 3.644 -3.643 1.00 94.06 151 ASN A N 1
ATOM 1204 C CA . ASN A 1 151 ? -11.328 4.120 -2.291 1.00 94.06 151 ASN A CA 1
ATOM 1205 C C . ASN A 1 151 ? -10.157 3.848 -1.331 1.00 94.06 151 ASN A C 1
ATOM 1207 O O . ASN A 1 151 ? -9.523 2.794 -1.425 1.00 94.06 151 ASN A O 1
ATOM 1211 N N . LEU A 1 152 ? -9.960 4.721 -0.334 1.00 90.75 152 LEU A N 1
ATOM 1212 C CA . LEU A 1 152 ? -8.901 4.610 0.684 1.00 90.75 152 LEU A C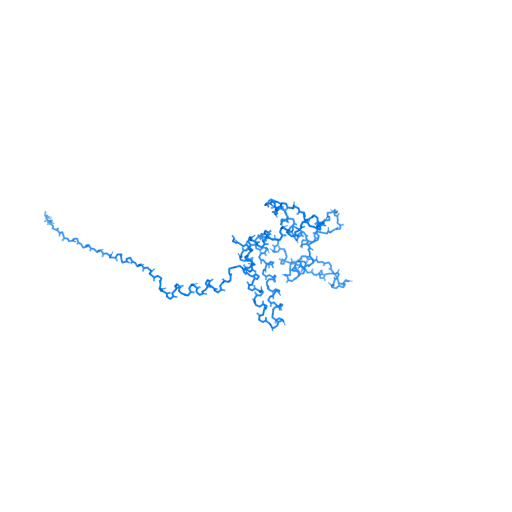A 1
ATOM 1213 C C . LEU A 1 152 ? -8.818 3.210 1.316 1.00 90.75 152 LEU A C 1
ATOM 1215 O O . LEU A 1 152 ? -7.750 2.613 1.398 1.00 90.75 152 LEU A O 1
ATOM 1219 N N . HIS A 1 153 ? -9.962 2.633 1.691 1.00 90.19 153 HIS A N 1
ATOM 1220 C CA . HIS A 1 153 ? -10.014 1.287 2.268 1.00 90.19 153 HIS A CA 1
ATOM 1221 C C . HIS A 1 153 ? -9.452 0.208 1.323 1.00 90.19 153 HIS A C 1
ATOM 1223 O O . HIS A 1 153 ? -8.713 -0.681 1.746 1.00 90.19 153 HIS A O 1
ATOM 1229 N N . ALA A 1 154 ? -9.773 0.289 0.027 1.00 91.50 154 ALA A N 1
ATOM 1230 C CA . ALA A 1 154 ? -9.250 -0.646 -0.965 1.00 91.50 154 ALA A CA 1
ATOM 1231 C C . ALA A 1 154 ? -7.739 -0.464 -1.150 1.00 91.50 154 ALA A C 1
ATOM 1233 O O . ALA A 1 154 ? -7.015 -1.458 -1.209 1.00 91.50 154 ALA A O 1
ATOM 1234 N N . GLN A 1 155 ? -7.271 0.785 -1.176 1.00 93.44 155 GLN A N 1
ATOM 1235 C CA . GLN A 1 155 ? -5.855 1.117 -1.294 1.00 93.44 155 GLN A CA 1
ATOM 1236 C C . GLN A 1 155 ? -5.028 0.520 -0.139 1.00 93.44 155 GLN A C 1
ATOM 1238 O O . GLN A 1 155 ? -4.073 -0.224 -0.378 1.00 93.44 155 GLN A O 1
ATOM 1243 N N . VAL A 1 156 ? -5.453 0.747 1.110 1.00 91.81 156 VAL A N 1
ATOM 1244 C CA . VAL A 1 156 ? -4.799 0.198 2.313 1.00 91.81 156 VAL A CA 1
ATOM 1245 C C . VAL A 1 156 ? -4.800 -1.331 2.293 1.00 91.81 156 VAL A C 1
ATOM 1247 O O . VAL A 1 156 ? -3.788 -1.969 2.594 1.00 91.81 156 VAL A O 1
ATOM 1250 N N . TRP A 1 157 ? -5.908 -1.950 1.878 1.00 91.06 157 TRP A N 1
ATOM 1251 C CA . TRP A 1 157 ? -5.985 -3.406 1.789 1.00 91.06 157 TRP A CA 1
ATOM 1252 C C . TRP A 1 157 ? -5.011 -3.994 0.762 1.00 91.06 157 TRP A C 1
ATOM 1254 O O . TRP A 1 157 ? -4.434 -5.058 0.999 1.00 91.06 157 TRP A O 1
ATOM 1264 N N . GLN A 1 158 ? -4.777 -3.318 -0.369 1.00 90.44 158 GLN A N 1
ATOM 1265 C CA . GLN A 1 158 ? -3.765 -3.769 -1.328 1.00 90.44 158 GLN A CA 1
ATOM 1266 C C . GLN A 1 158 ? -2.370 -3.822 -0.697 1.00 90.44 158 GLN A C 1
ATOM 1268 O O . GLN A 1 158 ? -1.659 -4.812 -0.884 1.00 90.44 158 GLN A O 1
ATOM 1273 N N . PHE A 1 159 ? -2.014 -2.804 0.089 1.00 89.69 159 PHE A N 1
ATOM 1274 C CA . PHE A 1 159 ? -0.736 -2.737 0.797 1.00 89.69 159 PHE A CA 1
ATOM 1275 C C . PHE A 1 159 ? -0.634 -3.834 1.855 1.00 89.69 159 PHE A C 1
ATOM 1277 O O . PHE A 1 159 ? 0.380 -4.529 1.925 1.00 89.69 159 PHE A O 1
ATOM 1284 N N . MET A 1 160 ? -1.709 -4.060 2.614 1.00 90.00 160 MET A N 1
ATOM 1285 C CA . MET A 1 160 ? -1.770 -5.126 3.613 1.00 90.00 160 MET A CA 1
ATOM 1286 C C . MET A 1 160 ? -1.554 -6.506 2.982 1.00 90.00 160 MET A C 1
ATOM 1288 O O . MET A 1 160 ? -0.739 -7.296 3.460 1.00 90.00 160 MET A O 1
ATOM 1292 N N . ARG A 1 161 ? -2.233 -6.798 1.866 1.00 89.81 161 ARG A N 1
ATOM 1293 C CA . ARG A 1 161 ? -2.052 -8.071 1.154 1.00 89.81 161 ARG A CA 1
ATOM 1294 C C . ARG A 1 161 ? -0.638 -8.239 0.618 1.00 89.81 161 ARG A C 1
ATOM 1296 O O . ARG A 1 161 ? -0.094 -9.335 0.714 1.00 89.81 161 ARG A O 1
ATOM 1303 N N . GLN A 1 162 ? -0.047 -7.184 0.061 1.00 89.69 162 GLN A N 1
ATOM 1304 C CA . GLN A 1 162 ? 1.326 -7.254 -0.424 1.00 89.69 162 GLN A CA 1
ATOM 1305 C C . GLN A 1 162 ? 2.303 -7.512 0.729 1.00 89.69 162 GLN A C 1
ATOM 1307 O O . GLN A 1 162 ? 3.167 -8.377 0.606 1.00 89.69 162 GLN A O 1
ATOM 1312 N N . TYR A 1 163 ? 2.130 -6.831 1.864 1.00 87.38 163 TYR A N 1
ATOM 1313 C CA . TYR A 1 163 ? 2.942 -7.047 3.059 1.00 87.38 163 TYR A CA 1
ATOM 1314 C C . TYR A 1 163 ? 2.852 -8.497 3.558 1.00 87.38 163 TYR A C 1
ATOM 1316 O O . TYR A 1 163 ? 3.876 -9.151 3.760 1.00 87.38 163 TYR A O 1
ATOM 1324 N N . LEU A 1 164 ? 1.635 -9.038 3.669 1.00 87.06 164 LEU A N 1
ATOM 1325 C CA . LEU A 1 164 ? 1.407 -10.436 4.046 1.00 87.06 164 LEU A CA 1
ATOM 1326 C C . LEU A 1 164 ? 2.035 -11.415 3.045 1.00 87.06 164 LEU A C 1
ATOM 1328 O O . LEU A 1 164 ? 2.673 -12.383 3.454 1.00 87.06 164 LEU A O 1
ATOM 1332 N N . GLY A 1 165 ? 1.922 -11.142 1.743 1.00 86.56 165 GLY A N 1
ATOM 1333 C CA . GLY A 1 165 ? 2.562 -11.947 0.702 1.00 86.56 165 GLY A CA 1
ATOM 1334 C C . GLY A 1 165 ? 4.092 -11.926 0.789 1.00 86.56 165 GLY A C 1
ATOM 1335 O O . GLY A 1 165 ? 4.744 -12.942 0.551 1.00 86.56 165 GLY A O 1
ATOM 1336 N N . THR A 1 166 ? 4.690 -10.797 1.174 1.00 84.50 166 THR A N 1
ATOM 1337 C CA . THR A 1 166 ? 6.138 -10.699 1.412 1.00 84.50 166 THR A CA 1
ATOM 1338 C C . THR A 1 166 ? 6.562 -11.504 2.644 1.00 84.50 166 THR A C 1
ATOM 1340 O O . THR A 1 166 ? 7.580 -12.197 2.595 1.00 84.50 166 THR A O 1
ATOM 1343 N N . LEU A 1 167 ? 5.760 -11.505 3.715 1.00 83.12 167 LEU A N 1
ATOM 1344 C CA . LEU A 1 167 ? 5.990 -12.370 4.878 1.00 83.12 167 LEU A CA 1
ATOM 1345 C C . LEU A 1 167 ? 5.871 -13.859 4.529 1.00 83.12 167 LEU A C 1
ATOM 1347 O O . LEU A 1 167 ? 6.674 -14.666 4.998 1.00 83.12 167 LEU A O 1
ATOM 1351 N N . GLU A 1 168 ? 4.909 -14.232 3.685 1.00 83.50 168 GLU A N 1
ATOM 1352 C CA . GLU A 1 168 ? 4.744 -15.610 3.218 1.00 83.50 168 GLU A CA 1
ATOM 1353 C C . GLU A 1 168 ? 5.952 -16.080 2.397 1.00 83.50 168 GLU A C 1
ATOM 1355 O O . GLU A 1 168 ? 6.470 -17.175 2.619 1.00 83.50 168 GLU A O 1
ATOM 1360 N N . LYS A 1 169 ? 6.459 -15.243 1.484 1.00 82.56 169 LYS A N 1
ATOM 1361 C CA . LYS A 1 169 ? 7.672 -15.554 0.710 1.00 82.56 169 LYS A CA 1
ATOM 1362 C C . LYS A 1 169 ? 8.883 -15.748 1.620 1.00 82.56 169 LYS A C 1
ATOM 1364 O O . LYS A 1 169 ? 9.579 -16.752 1.496 1.00 82.56 169 LYS A O 1
ATOM 1369 N N . LEU A 1 170 ? 9.074 -14.851 2.592 1.00 79.38 170 LEU A N 1
ATOM 1370 C CA . LEU A 1 170 ? 10.131 -14.976 3.600 1.00 79.38 170 LEU A CA 1
ATOM 1371 C C . LEU A 1 170 ? 9.993 -16.276 4.415 1.00 79.38 170 LEU A C 1
ATOM 1373 O O . LEU A 1 170 ? 10.994 -16.925 4.719 1.00 79.38 170 LEU A O 1
ATOM 1377 N N . SER A 1 171 ? 8.759 -16.660 4.759 1.00 74.50 171 SER A N 1
ATOM 1378 C CA . SER A 1 171 ? 8.439 -17.921 5.442 1.00 74.50 171 SER A CA 1
ATOM 1379 C C . SER A 1 171 ? 8.838 -19.134 4.601 1.00 74.50 171 SER A C 1
ATOM 1381 O O . SER A 1 171 ? 9.465 -20.066 5.103 1.00 74.50 171 SER A O 1
ATOM 1383 N N . LYS A 1 172 ? 8.515 -19.111 3.304 1.00 75.00 172 LYS A N 1
ATOM 1384 C CA . LYS A 1 172 ? 8.775 -20.219 2.382 1.00 75.00 172 LYS A CA 1
ATOM 1385 C C . LYS A 1 172 ? 10.265 -20.425 2.111 1.00 75.00 172 LYS A C 1
ATOM 1387 O O . LYS A 1 172 ? 10.718 -21.567 2.093 1.00 75.00 172 LYS A O 1
ATOM 1392 N N . ASP A 1 173 ? 11.022 -19.342 1.950 1.00 74.19 173 ASP A N 1
ATOM 1393 C CA . ASP A 1 173 ? 12.477 -19.410 1.766 1.00 74.19 173 ASP A CA 1
ATOM 1394 C C . ASP A 1 173 ? 13.172 -19.922 3.034 1.00 74.19 173 ASP A C 1
ATOM 1396 O O . ASP A 1 173 ? 14.136 -20.689 2.987 1.00 74.19 173 ASP A O 1
ATOM 1400 N N . ARG A 1 174 ? 12.642 -19.541 4.198 1.00 67.44 174 ARG A N 1
ATOM 1401 C CA . ARG A 1 174 ? 13.126 -19.966 5.507 1.00 67.44 174 ARG A CA 1
ATOM 1402 C C . ARG A 1 174 ? 12.313 -21.166 5.990 1.00 67.44 174 ARG A C 1
ATOM 1404 O O . ARG A 1 174 ? 11.588 -21.027 6.960 1.00 67.44 174 ARG A O 1
ATOM 1411 N N . ASN A 1 175 ? 12.457 -22.316 5.321 1.00 63.19 175 ASN A N 1
ATOM 1412 C CA . ASN A 1 175 ? 11.817 -23.628 5.560 1.00 63.19 175 ASN A CA 1
ATOM 1413 C C . ASN A 1 175 ? 11.653 -24.023 7.058 1.00 63.19 175 ASN A C 1
ATOM 1415 O O . ASN A 1 175 ? 12.375 -24.877 7.575 1.00 63.19 175 ASN A O 1
ATOM 1419 N N . ASN A 1 176 ? 10.755 -23.358 7.790 1.00 61.47 176 ASN A N 1
ATOM 1420 C CA . ASN A 1 176 ? 10.683 -23.391 9.249 1.00 61.47 176 ASN A CA 1
ATOM 1421 C C . ASN A 1 176 ? 9.239 -23.173 9.718 1.00 61.47 176 ASN A C 1
ATOM 1423 O O . ASN A 1 176 ? 8.637 -22.124 9.484 1.00 61.47 176 ASN A O 1
ATOM 1427 N N . SER A 1 177 ? 8.711 -24.145 10.465 1.00 65.56 177 SER A N 1
ATOM 1428 C CA . SER A 1 177 ? 7.369 -24.140 11.061 1.00 65.56 177 SER A CA 1
ATOM 1429 C C . SER A 1 177 ? 7.063 -22.891 11.898 1.00 65.56 177 SER A C 1
ATOM 1431 O O . SER A 1 177 ? 5.898 -22.551 12.088 1.00 65.56 177 SER A O 1
ATOM 1433 N N . ASN A 1 178 ? 8.091 -22.182 12.374 1.00 65.56 178 ASN A N 1
ATOM 1434 C CA . ASN A 1 178 ? 7.927 -20.959 13.156 1.00 65.56 178 ASN A CA 1
ATOM 1435 C C . ASN A 1 178 ? 7.387 -19.766 12.344 1.00 65.56 178 ASN A C 1
ATOM 1437 O O . ASN A 1 178 ? 6.799 -18.857 12.920 1.00 65.56 178 ASN A O 1
ATOM 1441 N N . CYS A 1 179 ? 7.549 -19.749 11.019 1.00 64.50 179 CYS A N 1
ATOM 1442 C CA . CYS A 1 179 ? 7.112 -18.622 10.191 1.00 64.50 179 CYS A CA 1
ATOM 1443 C C . CYS A 1 179 ? 5.619 -18.668 9.828 1.00 64.50 179 CYS A C 1
ATOM 1445 O O . CYS A 1 179 ? 4.993 -17.616 9.703 1.00 64.50 179 CYS A O 1
ATOM 1447 N N . ASN A 1 180 ? 5.012 -19.859 9.776 1.00 69.94 180 ASN A N 1
ATOM 1448 C CA . ASN A 1 180 ? 3.553 -19.990 9.681 1.00 69.94 180 ASN A CA 1
ATOM 1449 C C . ASN A 1 180 ? 2.860 -19.402 10.918 1.00 69.94 180 ASN A C 1
ATOM 1451 O O . ASN A 1 180 ? 1.797 -18.797 10.796 1.00 69.94 180 ASN A O 1
ATOM 1455 N N . ASN A 1 181 ? 3.500 -19.509 12.089 1.00 76.94 181 ASN A N 1
ATOM 1456 C CA . ASN A 1 181 ? 3.018 -18.857 13.304 1.00 76.94 181 ASN A CA 1
ATOM 1457 C C . ASN A 1 181 ? 3.074 -17.330 13.171 1.00 76.94 181 ASN A C 1
ATOM 1459 O O . ASN A 1 181 ? 2.109 -16.67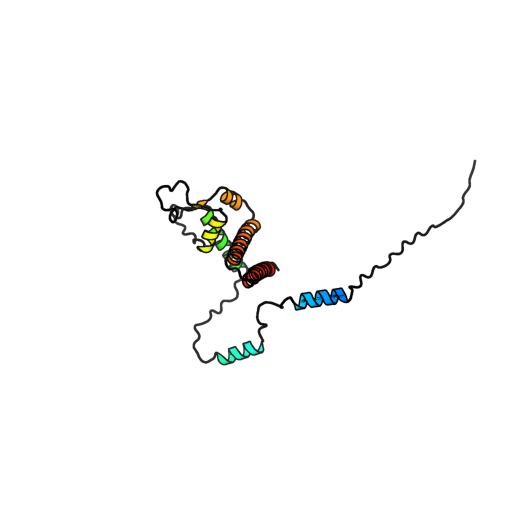7 13.531 1.00 76.94 181 ASN A O 1
ATOM 1463 N N . ILE A 1 182 ? 4.133 -16.765 12.578 1.00 79.31 182 ILE A N 1
ATOM 1464 C CA . ILE A 1 182 ? 4.263 -15.309 12.375 1.00 79.31 182 ILE A CA 1
ATOM 1465 C C . ILE A 1 182 ? 3.183 -14.775 11.430 1.00 79.31 182 ILE A C 1
ATOM 1467 O O . ILE A 1 182 ? 2.576 -13.747 11.713 1.00 79.31 182 ILE A O 1
ATOM 1471 N N . LEU A 1 183 ? 2.921 -15.460 10.313 1.00 78.25 183 LEU A N 1
ATOM 1472 C CA . LEU A 1 183 ? 1.872 -15.045 9.378 1.00 78.25 183 LEU A CA 1
ATOM 1473 C C . LEU A 1 183 ? 0.486 -15.134 10.029 1.00 78.25 183 LEU A C 1
ATOM 1475 O O . LEU A 1 183 ? -0.319 -14.214 9.896 1.00 78.25 183 LEU A O 1
ATOM 1479 N N . HIS A 1 184 ? 0.226 -16.209 10.775 1.00 79.62 184 HIS A N 1
ATOM 1480 C CA . HIS A 1 184 ? -1.009 -16.366 11.537 1.00 79.62 184 HIS A CA 1
ATOM 1481 C C . HIS A 1 184 ? -1.152 -15.291 12.626 1.00 79.62 184 HIS A C 1
ATOM 1483 O O . HIS A 1 184 ? -2.216 -14.700 12.767 1.00 79.62 184 HIS A O 1
ATOM 1489 N N . GLU A 1 185 ? -0.080 -14.978 13.356 1.00 82.94 185 GLU A N 1
ATOM 1490 C CA . GLU A 1 185 ? -0.044 -13.904 14.354 1.00 82.94 185 GLU A CA 1
ATOM 1491 C C . GLU A 1 185 ? -0.271 -12.527 13.722 1.00 82.94 185 GLU A C 1
ATOM 1493 O O . GLU A 1 185 ? -1.047 -11.743 14.259 1.00 82.94 185 GLU A O 1
ATOM 1498 N N . ALA A 1 186 ? 0.331 -12.243 12.565 1.00 82.50 186 ALA A N 1
ATOM 1499 C CA . ALA A 1 186 ? 0.123 -10.993 11.838 1.00 82.50 186 ALA A CA 1
ATOM 1500 C C . ALA A 1 186 ? -1.329 -10.851 11.355 1.00 82.50 186 ALA A C 1
ATOM 1502 O O . ALA A 1 186 ? -1.928 -9.790 11.513 1.00 82.50 186 ALA A O 1
ATOM 1503 N N . LEU A 1 187 ? -1.926 -11.921 10.821 1.00 83.00 187 LEU A N 1
ATOM 1504 C CA . LEU A 1 187 ? -3.338 -11.932 10.430 1.00 83.00 187 LEU A CA 1
ATOM 1505 C C . LEU A 1 187 ? -4.265 -11.733 11.630 1.00 83.00 187 LEU A C 1
ATOM 1507 O O . LEU A 1 187 ? -5.191 -10.928 11.558 1.00 83.00 187 LEU A O 1
ATOM 1511 N N . LEU A 1 188 ? -4.007 -12.433 12.738 1.00 83.31 188 LEU A N 1
ATOM 1512 C CA . LEU A 1 188 ? -4.760 -12.255 13.978 1.00 83.31 188 LEU A CA 1
ATOM 1513 C C . LEU A 1 188 ? -4.612 -10.839 14.530 1.00 83.31 188 LEU A C 1
ATOM 1515 O O . LEU A 1 188 ? -5.583 -10.286 15.034 1.00 83.31 188 LEU A O 1
ATOM 1519 N N . PHE A 1 189 ? -3.428 -10.243 14.415 1.00 84.50 189 PHE A N 1
ATOM 1520 C CA . PHE A 1 189 ? -3.186 -8.869 14.826 1.00 84.50 189 PHE A CA 1
ATOM 1521 C C . PHE A 1 189 ? -4.004 -7.883 13.986 1.00 84.50 189 PHE A C 1
ATOM 1523 O O . PHE A 1 189 ? -4.713 -7.050 14.547 1.00 84.50 189 PHE A O 1
ATOM 1530 N N . VAL A 1 190 ? -3.988 -8.022 12.658 1.00 84.31 190 VAL A N 1
ATOM 1531 C CA . VAL A 1 190 ? -4.797 -7.190 11.751 1.00 84.31 190 VAL A CA 1
ATOM 1532 C C . VAL A 1 190 ? -6.292 -7.365 12.023 1.00 84.31 190 VAL A C 1
ATOM 1534 O O . VAL A 1 190 ? -7.021 -6.380 12.071 1.00 84.31 190 VAL A O 1
ATOM 1537 N N . LEU A 1 191 ? -6.747 -8.597 12.273 1.00 84.94 191 LEU A N 1
ATOM 1538 C CA . LEU A 1 191 ? -8.128 -8.865 12.667 1.00 84.94 191 LEU A CA 1
ATOM 1539 C C . LEU A 1 191 ? -8.454 -8.202 14.015 1.00 84.94 191 LEU A C 1
ATOM 1541 O O . LEU A 1 191 ? -9.493 -7.568 14.147 1.00 84.94 191 LEU A O 1
ATOM 1545 N N . SER A 1 192 ? -7.558 -8.287 15.000 1.00 85.12 192 SER A N 1
ATOM 1546 C CA . SER A 1 192 ? -7.758 -7.674 16.320 1.00 85.12 192 SER A CA 1
ATOM 1547 C C . SER A 1 192 ? -7.744 -6.148 16.300 1.00 85.12 192 SER A C 1
ATOM 1549 O O . SER A 1 192 ? -8.332 -5.542 17.177 1.00 85.12 192 SER A O 1
ATOM 1551 N N . LEU A 1 193 ? -7.094 -5.529 15.312 1.00 82.12 193 LEU A N 1
ATOM 1552 C CA . LEU A 1 193 ? -7.129 -4.080 15.099 1.00 82.12 193 LEU A CA 1
ATOM 1553 C C . LEU A 1 193 ? -8.447 -3.604 14.475 1.00 82.12 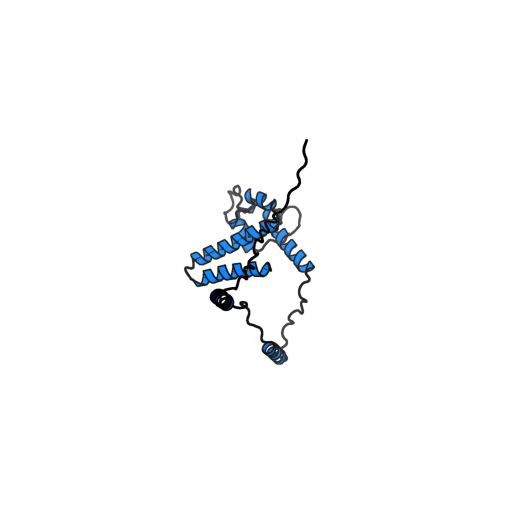193 LEU A C 1
ATOM 1555 O O . LEU A 1 193 ? -8.730 -2.411 14.503 1.00 82.12 193 LEU A O 1
ATOM 1559 N N . SER A 1 194 ? -9.219 -4.515 13.874 1.00 79.25 194 SER A N 1
ATOM 1560 C CA . SER A 1 194 ? -10.503 -4.193 13.241 1.00 79.25 194 SER A CA 1
ATOM 1561 C C . SER A 1 194 ? -11.708 -4.251 14.191 1.00 79.25 194 SER A C 1
ATOM 1563 O O . SER A 1 194 ? -12.772 -3.759 13.819 1.00 79.25 194 SER A O 1
ATOM 1565 N N . PHE A 1 195 ? -11.542 -4.841 15.383 1.00 66.69 195 PHE A N 1
ATOM 1566 C CA . PHE A 1 195 ? -12.561 -4.986 16.433 1.00 66.69 195 PHE A CA 1
ATOM 1567 C C . PHE A 1 195 ? -12.209 -4.144 17.659 1.00 66.69 195 PHE A C 1
ATOM 1569 O O . PHE A 1 195 ? -13.158 -3.624 18.287 1.00 66.69 195 PHE A O 1
#

Organism: NCBI:txid420281